Protein AF-A0A7K4D128-F1 (afdb_monomer_lite)

Radius of gyration: 18.96 Å; chains: 1; bounding box: 45×43×63 Å

Sequence (241 aa):
PDNMRWFARVVNFLPDPAKPLVCLPCGSAAKTREKFGKKMISQGLGHQLMSAVTREPRFERVILSEPCTIIPYALEGQHPDYNLPPQDLSIQSERIFINQLALWLARVKLAQPDRRFVYFIGGIHHFFILHFANEAAGRPFHLVREIPARGVRDYAEAAKRFHDTILATEASGQAPAQAPASLTSLVQGRGRYTHRKFWHAVLLEALDGEDVARSVEPVTSRAQAREGFADLYPTKEETRA

Foldseek 3Di:
DQLVVLLVVCLPPAWDLQAAEEEEEADDPVVDDVPPHDDQSCPDLLNVLLCLQNVDPRHWYWYCDPPNLIDGPVCRVPRDPDPDPLLPCDLVSLVNSLQSLLSSLLVNCVVRVPAAEHEYEFAPVSVVSNVSSCVVNVVSYDYAYFYDPVGSVCNNVSSNVSSVQSVVCVVVVDHDDDDDDDLVCVLPPDDPDSPSPSSVVVVVVVVVVDDDPPDDDPPDDPVRVVVVVCVVDPDPPVVPD

Structure (mmCIF, N/CA/C/O backbone):
data_AF-A0A7K4D128-F1
#
_entry.id   AF-A0A7K4D128-F1
#
loop_
_atom_site.group_PDB
_atom_site.id
_atom_site.type_symbol
_atom_site.label_atom_id
_atom_site.label_alt_id
_atom_site.label_comp_id
_atom_site.label_asym_id
_atom_site.label_entity_id
_atom_site.label_seq_id
_atom_site.pdbx_PDB_ins_code
_atom_site.Cartn_x
_atom_site.Cartn_y
_atom_site.Cartn_z
_atom_site.occupancy
_atom_site.B_iso_or_equiv
_atom_site.auth_seq_id
_atom_site.auth_comp_id
_atom_site.auth_asym_id
_atom_site.auth_atom_id
_atom_site.pdbx_PDB_model_num
ATOM 1 N N . PRO A 1 1 ? -1.643 4.449 -23.627 1.00 70.06 1 PRO A N 1
ATOM 2 C CA . PRO A 1 1 ? -1.052 3.137 -23.260 1.00 70.06 1 PRO A CA 1
ATOM 3 C C . PRO A 1 1 ? -1.904 2.390 -22.208 1.00 70.06 1 PRO A C 1
ATOM 5 O O . PRO A 1 1 ? -2.700 3.020 -21.508 1.00 70.06 1 PRO A O 1
ATOM 8 N N . ASP A 1 2 ? -1.802 1.058 -22.138 1.00 73.06 2 ASP A N 1
ATOM 9 C CA . ASP A 1 2 ? -2.738 0.208 -21.375 1.00 73.06 2 ASP A CA 1
ATOM 10 C C . ASP A 1 2 ? -2.659 0.380 -19.853 1.00 73.06 2 ASP A C 1
ATOM 12 O O . ASP A 1 2 ? -3.675 0.275 -19.168 1.00 73.06 2 ASP A O 1
ATOM 16 N N . ASN A 1 3 ? -1.491 0.736 -19.317 1.00 74.12 3 ASN A N 1
ATOM 17 C CA . ASN A 1 3 ? -1.323 1.099 -17.907 1.00 74.12 3 ASN A CA 1
ATOM 18 C C . ASN A 1 3 ? -2.128 2.356 -17.525 1.00 74.12 3 ASN A C 1
ATOM 20 O O . ASN A 1 3 ? -2.732 2.393 -16.459 1.00 74.12 3 ASN A O 1
ATOM 24 N N . MET A 1 4 ? -2.213 3.355 -18.411 1.00 78.12 4 MET A N 1
ATOM 25 C CA . MET A 1 4 ? -3.022 4.559 -18.178 1.00 78.12 4 MET A CA 1
ATOM 26 C C . MET A 1 4 ? -4.521 4.260 -18.236 1.00 78.12 4 MET A C 1
ATOM 28 O O . MET A 1 4 ? -5.282 4.784 -17.427 1.00 78.12 4 MET A O 1
ATOM 32 N N . ARG A 1 5 ? -4.954 3.382 -19.153 1.00 83.06 5 ARG A N 1
ATOM 33 C CA . ARG A 1 5 ? -6.349 2.907 -19.208 1.00 83.06 5 ARG A CA 1
ATOM 34 C C . ARG A 1 5 ? -6.712 2.116 -17.956 1.00 83.06 5 ARG A C 1
ATOM 36 O O . ARG A 1 5 ? -7.795 2.299 -17.406 1.00 83.06 5 ARG A O 1
ATOM 43 N N . TRP A 1 6 ? -5.796 1.269 -17.491 1.00 87.00 6 TRP A N 1
ATOM 44 C CA . TRP A 1 6 ? -5.943 0.566 -16.225 1.00 87.00 6 TRP A CA 1
ATOM 45 C C . TRP A 1 6 ? -6.071 1.541 -15.064 1.00 87.00 6 TRP A C 1
ATOM 47 O O . TRP A 1 6 ? -7.053 1.464 -14.336 1.00 87.00 6 TRP A O 1
ATOM 57 N N . PHE A 1 7 ? -5.149 2.494 -14.925 1.00 88.31 7 PHE A N 1
ATOM 58 C CA . PHE A 1 7 ? -5.215 3.468 -13.844 1.00 88.31 7 PHE A CA 1
ATOM 59 C C . PHE A 1 7 ? -6.507 4.294 -13.894 1.00 88.31 7 PHE A C 1
ATOM 61 O O . PHE A 1 7 ? -7.182 4.409 -12.880 1.00 88.31 7 PHE A O 1
ATOM 68 N N . ALA A 1 8 ? -6.937 4.767 -15.067 1.00 87.50 8 ALA A N 1
ATOM 69 C CA . ALA A 1 8 ? -8.220 5.463 -15.224 1.00 87.50 8 ALA A CA 1
ATOM 70 C C . ALA A 1 8 ? -9.426 4.610 -14.786 1.00 87.50 8 ALA A C 1
ATOM 72 O O . ALA A 1 8 ? -10.431 5.137 -14.307 1.00 87.50 8 ALA A O 1
ATOM 73 N N . ARG A 1 9 ? -9.322 3.284 -14.910 1.00 89.25 9 ARG A N 1
ATOM 74 C CA . ARG A 1 9 ? -10.325 2.345 -14.410 1.00 89.25 9 ARG A CA 1
ATOM 75 C C . ARG A 1 9 ? -10.254 2.190 -12.891 1.00 89.25 9 ARG A C 1
ATOM 77 O O . ARG A 1 9 ? -11.283 2.275 -12.225 1.00 89.25 9 ARG A O 1
ATOM 84 N N . VAL A 1 10 ? -9.066 1.943 -12.340 1.00 91.38 10 VAL A N 1
ATOM 85 C CA . VAL A 1 10 ? -8.905 1.605 -10.915 1.00 91.38 10 VAL A CA 1
ATOM 86 C C . VAL A 1 10 ? -8.755 2.807 -9.997 1.00 91.38 10 VAL A C 1
ATOM 88 O O . VAL A 1 10 ? -8.929 2.654 -8.797 1.00 91.38 10 VAL A O 1
ATOM 91 N N . VAL A 1 11 ? -8.530 4.015 -10.514 1.00 92.00 11 VAL A N 1
ATOM 92 C CA . VAL A 1 11 ? -8.527 5.238 -9.696 1.00 92.00 11 VAL A CA 1
ATOM 93 C C . VAL A 1 11 ? -9.868 5.426 -8.983 1.00 92.00 11 VAL A C 1
ATOM 95 O O . VAL A 1 11 ? -9.908 5.977 -7.893 1.00 92.00 11 VAL A O 1
ATOM 98 N N . ASN A 1 12 ? -10.961 4.910 -9.554 1.00 90.25 12 ASN A N 1
ATOM 99 C CA . ASN A 1 12 ? -12.293 4.935 -8.952 1.00 90.25 12 ASN A CA 1
ATOM 100 C C . ASN A 1 12 ? -12.587 3.737 -8.040 1.00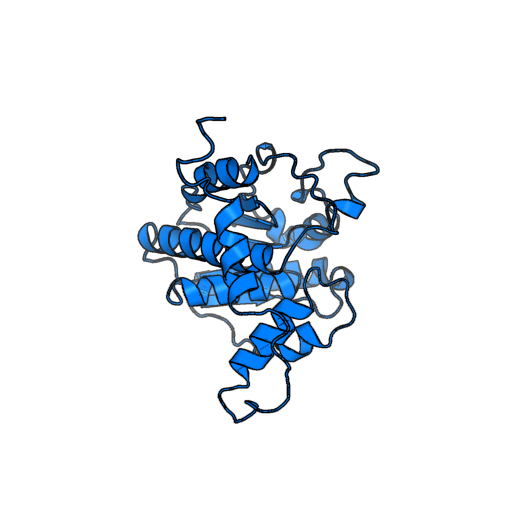 90.25 12 ASN A C 1
ATOM 102 O O . ASN A 1 12 ? -13.665 3.691 -7.451 1.00 90.25 12 ASN A O 1
ATOM 106 N N . PHE A 1 13 ? -11.668 2.775 -7.918 1.00 93.44 13 PHE A N 1
ATOM 107 C CA . PHE A 1 13 ? -11.809 1.694 -6.952 1.00 93.44 13 PHE A CA 1
ATOM 108 C C . PHE A 1 13 ? -11.753 2.275 -5.540 1.00 93.44 13 PHE A C 1
ATOM 110 O O . PHE A 1 13 ? -10.756 2.887 -5.147 1.00 93.44 13 PHE A O 1
ATOM 117 N N . LEU A 1 14 ? -12.821 2.050 -4.781 1.00 95.50 14 LEU A N 1
ATOM 118 C CA . LEU A 1 14 ? -12.896 2.399 -3.374 1.00 95.50 14 LEU A CA 1
ATOM 119 C C . LEU A 1 14 ? -12.849 1.106 -2.556 1.00 95.50 14 LEU A C 1
ATOM 121 O O . LEU A 1 14 ? -13.658 0.213 -2.814 1.00 95.50 14 LEU A O 1
ATOM 125 N N . PRO A 1 15 ? -11.918 0.986 -1.595 1.00 95.94 15 PRO A N 1
ATOM 126 C CA . PRO A 1 15 ? -11.887 -0.160 -0.695 1.00 95.94 15 PRO A CA 1
ATOM 127 C C . PRO A 1 15 ? -13.164 -0.212 0.152 1.00 95.94 15 PRO A C 1
ATOM 129 O O . PRO A 1 15 ? -13.801 0.817 0.359 1.00 95.94 15 PRO A O 1
ATOM 132 N N . ASP A 1 16 ? -13.530 -1.370 0.694 1.00 96.75 16 ASP A N 1
ATOM 133 C CA . ASP A 1 16 ? -14.639 -1.448 1.650 1.00 96.75 16 ASP A CA 1
ATOM 134 C C . ASP A 1 16 ? -14.344 -0.555 2.882 1.00 96.75 16 ASP A C 1
ATOM 136 O O . ASP A 1 16 ? -13.303 -0.739 3.528 1.00 96.75 16 ASP A O 1
ATOM 140 N N . PRO A 1 17 ? -15.204 0.431 3.216 1.00 95.94 17 PRO A N 1
ATOM 141 C CA . PRO A 1 17 ? -14.978 1.334 4.344 1.00 95.94 17 PRO A CA 1
ATOM 142 C C . PRO A 1 17 ? -14.962 0.619 5.700 1.00 95.94 17 PRO A C 1
ATOM 144 O O . PRO A 1 17 ? -14.309 1.108 6.618 1.00 95.94 17 PRO A O 1
ATOM 147 N N . ALA A 1 18 ? -15.619 -0.539 5.827 1.00 95.25 18 ALA A N 1
ATOM 148 C CA . ALA A 1 18 ? -15.643 -1.321 7.063 1.00 95.25 18 ALA A CA 1
ATOM 149 C C . ALA A 1 18 ? -14.376 -2.170 7.261 1.00 95.25 18 ALA A C 1
ATOM 151 O O . ALA A 1 18 ? -14.194 -2.775 8.319 1.00 95.25 18 ALA A O 1
ATOM 152 N N . LYS A 1 19 ? -13.508 -2.248 6.245 1.00 97.62 19 LYS A N 1
ATOM 153 C CA . LYS A 1 19 ? -12.318 -3.097 6.261 1.00 97.62 19 LYS A CA 1
ATOM 154 C C . LYS A 1 19 ? -11.029 -2.280 6.352 1.00 97.62 19 LYS A C 1
ATOM 156 O O . LYS A 1 19 ? -10.891 -1.243 5.686 1.00 97.62 19 LYS A O 1
ATOM 161 N N . PRO A 1 20 ? -10.025 -2.769 7.097 1.00 98.19 20 PRO A N 1
ATOM 162 C CA . PRO A 1 20 ? -8.678 -2.214 7.059 1.00 98.19 20 PRO A CA 1
ATOM 163 C C . PRO A 1 20 ? -8.114 -2.292 5.639 1.00 98.19 20 PRO A C 1
ATOM 165 O O . PRO A 1 20 ? -8.202 -3.338 4.993 1.00 98.19 20 PRO A O 1
ATOM 168 N N . LEU A 1 21 ? -7.540 -1.188 5.155 1.00 98.56 21 LEU A N 1
ATOM 169 C CA . LEU A 1 21 ? -6.904 -1.122 3.841 1.00 98.56 21 LEU A CA 1
ATOM 170 C C . LEU A 1 21 ? -5.426 -1.484 3.975 1.00 98.56 21 LEU A C 1
ATOM 172 O O . LEU A 1 21 ? -4.647 -0.735 4.569 1.00 98.56 21 LEU A O 1
ATOM 176 N N . VAL A 1 22 ? -5.043 -2.608 3.380 1.00 98.56 22 VAL A N 1
ATOM 177 C CA . VAL A 1 22 ? -3.673 -3.113 3.383 1.00 98.56 22 VAL A CA 1
ATOM 178 C C . VAL A 1 22 ? -3.052 -2.997 1.992 1.00 98.56 22 VAL A C 1
ATOM 180 O O . VAL A 1 22 ? -3.458 -3.661 1.036 1.00 98.56 22 VAL A O 1
ATOM 183 N N . CYS A 1 23 ? -2.017 -2.174 1.892 1.00 98.12 23 CYS A N 1
ATOM 184 C CA . CYS A 1 23 ? -1.159 -2.035 0.728 1.00 98.12 23 CYS A CA 1
ATOM 185 C C . CYS A 1 23 ? -0.047 -3.095 0.748 1.00 98.12 23 CYS A C 1
ATOM 187 O O . CYS A 1 23 ? 0.631 -3.301 1.757 1.00 98.12 23 CYS A O 1
ATOM 189 N N . LEU A 1 24 ? 0.168 -3.754 -0.386 1.00 95.94 24 LEU A N 1
ATOM 190 C CA . LEU A 1 24 ? 1.114 -4.860 -0.541 1.00 95.94 24 LEU A CA 1
ATOM 191 C C . LEU A 1 24 ? 2.052 -4.578 -1.720 1.00 95.94 24 LEU A C 1
ATOM 193 O O . LEU A 1 24 ? 1.604 -4.025 -2.717 1.00 95.94 24 LEU A O 1
ATOM 197 N N . PRO A 1 25 ? 3.340 -4.941 -1.676 1.00 89.75 25 PRO A N 1
ATOM 198 C CA . PRO A 1 25 ? 4.248 -4.707 -2.796 1.00 89.75 25 PRO A CA 1
ATOM 199 C C . PRO A 1 25 ? 3.958 -5.663 -3.956 1.00 89.75 25 PRO A C 1
ATOM 201 O O . PRO A 1 25 ? 3.582 -6.821 -3.738 1.00 89.75 25 PRO A O 1
ATOM 204 N N . CYS A 1 26 ? 4.223 -5.244 -5.191 1.00 84.75 26 CYS A N 1
ATOM 205 C CA . CYS A 1 26 ? 4.284 -6.186 -6.301 1.00 84.75 26 CYS A CA 1
ATOM 206 C C . CYS A 1 26 ? 5.530 -7.085 -6.192 1.00 84.75 26 CYS A C 1
ATOM 208 O O . CYS A 1 26 ? 6.542 -6.751 -5.569 1.00 84.75 26 CYS A O 1
ATOM 210 N N . GLY A 1 27 ? 5.453 -8.274 -6.793 1.00 72.06 27 GLY A N 1
ATOM 211 C CA . GLY A 1 27 ? 6.614 -9.145 -6.977 1.00 72.06 27 GLY A CA 1
ATOM 212 C C . GLY A 1 27 ? 7.432 -8.749 -8.211 1.00 72.06 27 GLY A C 1
ATOM 213 O O . GLY A 1 27 ? 6.968 -8.004 -9.067 1.00 72.06 27 GLY A O 1
ATOM 214 N N . SER A 1 28 ? 8.646 -9.289 -8.346 1.00 62.03 28 SER A N 1
ATOM 215 C CA . SER A 1 28 ? 9.432 -9.126 -9.577 1.00 62.03 28 SER A CA 1
ATOM 216 C C . SER A 1 28 ? 8.828 -9.959 -10.716 1.00 62.03 28 SER A C 1
ATOM 218 O O . SER A 1 28 ? 8.907 -11.193 -10.690 1.00 62.03 28 SER A O 1
ATOM 220 N N . ALA A 1 29 ? 8.268 -9.282 -11.725 1.00 52.81 29 ALA A N 1
ATOM 221 C CA . ALA A 1 29 ? 7.673 -9.909 -12.910 1.00 52.81 29 ALA A CA 1
ATOM 222 C C . ALA A 1 29 ? 8.679 -10.787 -13.685 1.00 52.81 29 ALA A C 1
ATOM 224 O O . ALA A 1 29 ? 8.338 -11.885 -14.127 1.00 52.81 29 ALA A O 1
ATOM 225 N N . ALA A 1 30 ? 9.949 -10.362 -13.747 1.00 51.44 30 ALA A N 1
ATOM 226 C CA . ALA A 1 30 ? 11.024 -11.064 -14.455 1.00 51.44 30 ALA A CA 1
ATOM 227 C C . ALA A 1 30 ? 11.243 -12.509 -13.968 1.00 51.44 30 ALA A C 1
ATOM 229 O O . ALA A 1 30 ? 11.517 -13.393 -14.767 1.00 51.44 30 ALA A O 1
ATOM 230 N N . LYS A 1 31 ? 11.077 -12.787 -12.665 1.00 50.97 31 LYS A N 1
ATOM 231 C CA . LYS A 1 31 ? 11.309 -14.133 -12.101 1.00 50.97 31 LYS A CA 1
ATOM 232 C C . LYS A 1 31 ? 10.134 -15.098 -12.264 1.00 50.97 31 LYS A C 1
ATOM 234 O O . LYS A 1 31 ? 10.284 -16.285 -11.990 1.00 50.97 31 LYS A O 1
ATOM 239 N N . THR A 1 32 ? 8.951 -14.594 -12.606 1.00 50.34 32 THR A N 1
ATOM 240 C CA . THR A 1 32 ? 7.707 -15.382 -12.581 1.00 50.34 32 THR A CA 1
ATOM 241 C C . THR A 1 32 ? 7.108 -15.601 -13.964 1.00 50.34 32 THR A C 1
ATOM 243 O O . THR A 1 32 ? 6.486 -16.639 -14.173 1.00 50.34 32 THR A O 1
ATOM 246 N N . ARG A 1 33 ? 7.336 -14.695 -14.921 1.00 52.59 33 ARG A N 1
ATOM 247 C CA . ARG A 1 33 ? 6.732 -14.767 -16.260 1.00 52.59 33 ARG A CA 1
ATOM 248 C C . ARG A 1 33 ? 7.459 -15.667 -17.249 1.00 52.59 33 ARG A C 1
ATOM 250 O O . ARG A 1 33 ? 6.790 -16.434 -17.931 1.00 52.59 33 ARG A O 1
ATOM 257 N N . GLU A 1 34 ? 8.791 -15.623 -17.279 1.00 53.12 34 GLU A N 1
ATOM 258 C CA . GLU A 1 34 ? 9.616 -16.367 -18.250 1.00 53.12 34 GLU A CA 1
ATOM 259 C C . GLU A 1 34 ? 9.338 -17.881 -18.226 1.00 53.12 34 GLU A C 1
ATOM 261 O O . GLU A 1 34 ? 9.411 -18.549 -19.250 1.00 53.12 34 GLU A O 1
ATOM 266 N N . LYS A 1 35 ? 8.937 -18.413 -17.063 1.00 53.62 35 LYS A N 1
ATOM 267 C CA . LYS A 1 35 ? 8.648 -19.838 -16.862 1.00 53.62 35 LYS A CA 1
ATOM 268 C C . LYS A 1 35 ? 7.154 -20.202 -16.831 1.00 53.62 35 LYS A C 1
ATOM 270 O O . LYS A 1 35 ? 6.830 -21.364 -17.049 1.00 53.62 35 LYS A O 1
ATOM 275 N N . PHE A 1 36 ? 6.247 -19.266 -16.520 1.00 56.94 36 PHE A N 1
ATOM 276 C CA . PHE A 1 36 ? 4.852 -19.600 -16.167 1.00 56.94 36 PHE A CA 1
ATOM 277 C C . PHE A 1 36 ? 3.764 -18.721 -16.821 1.00 56.94 36 PHE A C 1
ATOM 279 O O . PHE A 1 36 ? 2.585 -18.930 -16.538 1.00 56.94 36 PHE A O 1
ATOM 286 N N . GLY A 1 37 ? 4.109 -17.748 -17.674 1.00 63.69 37 GLY A N 1
ATOM 287 C CA . GLY A 1 37 ? 3.128 -16.840 -18.292 1.00 63.69 37 GLY A CA 1
ATOM 288 C C . GLY A 1 37 ? 2.536 -15.802 -17.320 1.00 63.69 37 GLY A C 1
ATOM 289 O O . GLY A 1 37 ? 3.162 -15.449 -16.314 1.00 63.69 37 GLY A O 1
ATOM 290 N N . LYS A 1 38 ? 1.339 -15.264 -17.622 1.00 66.44 38 LYS A N 1
ATOM 291 C CA . LYS A 1 38 ? 0.635 -14.291 -16.761 1.00 66.44 38 LYS A CA 1
ATOM 292 C C . LYS A 1 38 ? 0.156 -14.975 -15.477 1.00 66.44 38 LYS A C 1
ATOM 294 O O . LYS A 1 38 ? -0.921 -15.562 -15.432 1.00 66.44 38 LYS A O 1
ATOM 299 N N . LYS A 1 39 ? 0.961 -14.878 -14.422 1.00 69.38 39 LYS A N 1
ATOM 300 C CA . LYS A 1 39 ? 0.619 -15.352 -13.080 1.00 69.38 39 LYS A CA 1
ATOM 301 C C . LYS A 1 39 ? 0.044 -14.209 -12.243 1.00 69.38 39 LYS A C 1
ATOM 303 O O . LYS A 1 39 ? 0.575 -13.101 -12.279 1.00 69.38 39 LYS A O 1
ATOM 308 N N . MET A 1 40 ? -0.998 -14.494 -11.464 1.00 80.56 40 MET A N 1
ATOM 309 C CA . MET A 1 40 ? -1.485 -13.567 -10.440 1.00 80.56 40 MET A CA 1
ATOM 310 C C . MET A 1 40 ? -0.364 -13.300 -9.421 1.00 80.56 40 MET A C 1
ATOM 312 O O . MET A 1 40 ? 0.301 -14.232 -8.955 1.00 80.56 40 MET A O 1
ATOM 316 N N . ILE A 1 41 ? -0.132 -12.036 -9.075 1.00 82.44 41 ILE A N 1
ATOM 317 C CA . ILE A 1 41 ? 0.874 -11.604 -8.094 1.00 82.44 41 ILE A CA 1
ATOM 318 C C . ILE A 1 41 ? 0.614 -12.270 -6.733 1.00 82.44 41 ILE A C 1
ATOM 320 O O . ILE A 1 41 ? 1.565 -12.711 -6.080 1.00 82.44 41 ILE A O 1
ATOM 324 N N . SER A 1 42 ? -0.654 -12.439 -6.352 1.00 85.31 42 SER A N 1
ATOM 325 C CA . SER A 1 42 ? -1.099 -13.157 -5.153 1.00 85.31 42 SER A CA 1
ATOM 326 C C . SER A 1 42 ? -0.581 -14.597 -5.092 1.00 85.31 42 SER A C 1
ATOM 328 O O . SER A 1 42 ? -0.328 -15.125 -4.010 1.00 85.31 42 SER A O 1
ATOM 330 N N . GLN A 1 43 ? -0.337 -15.238 -6.237 1.00 84.19 43 GLN A N 1
ATOM 331 C CA . GLN A 1 43 ? 0.232 -16.586 -6.323 1.00 84.19 43 GLN A CA 1
ATOM 332 C C . GLN A 1 43 ? 1.773 -16.596 -6.267 1.00 84.19 43 GLN A C 1
ATOM 334 O O . GLN A 1 43 ? 2.397 -17.665 -6.306 1.00 84.19 43 GLN A O 1
ATOM 339 N N . GLY A 1 44 ? 2.415 -15.428 -6.235 1.00 81.31 44 GLY A N 1
ATOM 340 C CA . GLY A 1 44 ? 3.856 -15.282 -6.064 1.00 81.31 44 GLY A CA 1
ATOM 341 C C . GLY A 1 44 ? 4.307 -15.661 -4.652 1.00 81.31 44 GLY A C 1
ATOM 342 O O . GLY A 1 44 ? 3.584 -15.457 -3.680 1.00 81.31 44 GLY A O 1
ATOM 343 N N . LEU A 1 45 ? 5.535 -16.179 -4.522 1.00 84.12 45 LEU A N 1
ATOM 344 C CA . LEU A 1 45 ? 6.067 -16.678 -3.245 1.00 84.12 45 LEU A CA 1
ATOM 345 C C . LEU A 1 45 ? 5.963 -15.648 -2.109 1.00 84.12 45 LEU A C 1
ATOM 347 O O . LEU A 1 45 ? 5.572 -16.003 -1.006 1.00 84.12 45 LEU A O 1
ATOM 351 N N . GLY A 1 46 ? 6.267 -14.373 -2.375 1.00 87.75 46 GLY A N 1
ATOM 352 C CA . GLY A 1 46 ? 6.168 -13.323 -1.358 1.00 87.75 46 GLY A CA 1
ATOM 353 C C . GLY A 1 46 ? 4.748 -13.166 -0.804 1.00 87.75 46 GLY A C 1
ATOM 354 O O . GLY A 1 46 ? 4.564 -13.104 0.406 1.00 87.75 46 GLY A O 1
ATOM 355 N N . HIS A 1 47 ? 3.737 -13.179 -1.674 1.00 91.31 47 HIS A N 1
ATOM 356 C CA . HIS A 1 47 ? 2.330 -13.054 -1.279 1.00 91.31 47 HIS A CA 1
ATOM 357 C C . HIS A 1 47 ? 1.814 -14.311 -0.577 1.00 91.31 47 HIS A C 1
ATOM 359 O O . HIS A 1 47 ? 1.043 -14.203 0.375 1.00 91.31 47 HIS A O 1
ATOM 365 N N . GLN A 1 48 ? 2.293 -15.489 -0.988 1.00 90.75 48 GLN A N 1
ATOM 366 C CA . GLN A 1 48 ? 2.000 -16.756 -0.312 1.00 90.75 48 GLN A CA 1
ATOM 367 C C . GLN A 1 48 ? 2.614 -16.819 1.090 1.00 90.75 48 GLN A C 1
ATOM 369 O O . GLN A 1 48 ? 1.960 -17.282 2.016 1.00 90.75 48 GLN A O 1
ATOM 374 N N . LEU A 1 49 ? 3.838 -16.315 1.272 1.00 92.31 49 LEU A N 1
ATOM 375 C CA . LEU A 1 49 ? 4.459 -16.225 2.594 1.00 92.31 49 LEU A CA 1
ATOM 376 C C . LEU A 1 49 ? 3.731 -15.222 3.493 1.00 92.31 49 LEU A C 1
ATOM 378 O O . LEU A 1 49 ? 3.636 -15.449 4.689 1.00 92.31 49 LEU A O 1
ATOM 382 N N . MET A 1 50 ? 3.148 -14.162 2.932 1.00 95.44 50 MET A N 1
ATOM 383 C CA . MET A 1 50 ? 2.333 -13.199 3.679 1.00 95.44 50 MET A CA 1
ATOM 384 C C . MET A 1 50 ? 0.867 -13.645 3.872 1.00 95.44 50 MET A C 1
ATOM 386 O O . MET A 1 50 ? 0.003 -12.800 4.101 1.00 95.44 50 MET A O 1
ATOM 390 N N . SER A 1 51 ? 0.553 -14.948 3.807 1.00 95.69 51 SER A N 1
ATOM 391 C CA . SER A 1 51 ? -0.829 -15.469 3.814 1.00 95.69 51 SER A CA 1
ATOM 392 C C . SER A 1 51 ? -1.690 -15.025 4.995 1.00 95.69 51 SER A C 1
ATOM 394 O O . SER A 1 51 ? -2.898 -14.890 4.826 1.00 95.69 51 SER A O 1
ATOM 396 N N . ALA A 1 52 ? -1.091 -14.772 6.163 1.00 96.81 52 ALA A N 1
ATOM 397 C CA . ALA A 1 52 ? -1.804 -14.253 7.336 1.00 96.81 52 ALA A CA 1
ATOM 398 C C . ALA A 1 52 ? -2.478 -12.893 7.069 1.00 96.81 52 ALA A C 1
ATOM 400 O O . ALA A 1 52 ? -3.488 -12.574 7.677 1.00 96.81 52 ALA A O 1
ATOM 401 N N . VAL A 1 53 ? -1.949 -12.118 6.120 1.00 97.12 53 VAL A N 1
ATOM 402 C CA . VAL A 1 53 ? -2.512 -10.839 5.672 1.00 97.12 53 VAL A CA 1
ATOM 403 C C . VAL A 1 53 ? -3.215 -11.010 4.321 1.00 97.12 53 VAL A C 1
ATOM 405 O O . VAL A 1 53 ? -4.344 -10.557 4.123 1.00 97.12 53 VAL A O 1
ATOM 408 N N . THR A 1 54 ? -2.587 -11.706 3.369 1.00 94.94 54 THR A N 1
ATOM 409 C CA . THR A 1 54 ? -3.086 -11.802 1.985 1.00 94.94 54 THR A CA 1
ATOM 410 C C . THR A 1 54 ? -4.301 -12.712 1.818 1.00 94.94 54 THR A C 1
ATOM 412 O O . THR A 1 54 ? -4.989 -12.592 0.807 1.00 94.94 54 THR A O 1
ATOM 415 N N . ARG A 1 55 ? -4.608 -13.577 2.796 1.00 95.00 55 ARG A N 1
ATOM 416 C CA . ARG A 1 55 ? -5.811 -14.432 2.802 1.00 95.00 55 ARG A CA 1
ATOM 417 C C . ARG A 1 55 ? -6.846 -14.053 3.866 1.00 95.00 55 ARG A C 1
ATOM 419 O O . ARG A 1 55 ? -7.895 -14.681 3.913 1.00 95.00 55 ARG A O 1
ATOM 426 N N . GLU A 1 56 ? -6.593 -13.034 4.686 1.00 96.94 56 GLU A N 1
ATOM 427 C CA . GLU A 1 56 ? -7.532 -12.570 5.717 1.00 96.94 56 GLU A CA 1
ATOM 428 C C . GLU A 1 56 ? -8.765 -11.887 5.078 1.00 96.94 56 GLU A C 1
ATOM 430 O O . GLU A 1 56 ? -8.610 -10.853 4.422 1.00 96.94 56 GLU A O 1
ATOM 435 N N . PRO A 1 57 ? -9.987 -12.438 5.193 1.00 95.88 57 PRO A N 1
ATOM 436 C CA . PRO A 1 57 ? -11.182 -11.892 4.534 1.00 95.88 57 PRO A CA 1
ATOM 437 C C . PRO A 1 57 ? -11.657 -10.537 5.085 1.00 95.88 57 PRO A C 1
ATOM 439 O O . PRO A 1 57 ? -12.375 -9.809 4.384 1.00 95.88 57 PRO A O 1
ATOM 442 N N . ARG A 1 58 ? -11.267 -10.186 6.317 1.00 96.75 58 ARG A N 1
ATOM 443 C CA . ARG A 1 58 ? -11.593 -8.896 6.943 1.00 96.75 58 ARG A CA 1
ATOM 444 C C . ARG A 1 58 ? -10.771 -7.739 6.389 1.00 96.75 58 ARG A C 1
ATOM 446 O O . ARG A 1 58 ? -11.132 -6.599 6.642 1.00 96.75 58 ARG A O 1
ATOM 453 N N . PHE A 1 59 ? -9.697 -8.002 5.647 1.00 97.94 59 PHE A N 1
ATOM 454 C CA . PHE A 1 59 ? -8.838 -6.960 5.087 1.00 97.94 59 PHE A CA 1
ATOM 455 C C . PHE A 1 59 ? -9.165 -6.700 3.621 1.00 97.94 59 PHE A C 1
ATOM 457 O O . PHE A 1 59 ? -9.290 -7.629 2.817 1.00 97.94 59 PHE A O 1
ATOM 464 N N . GLU A 1 60 ? -9.234 -5.421 3.267 1.00 97.50 60 GLU A N 1
ATOM 465 C CA . GLU A 1 60 ? -9.220 -4.984 1.879 1.00 97.50 60 GLU A CA 1
ATOM 466 C C . GLU A 1 60 ? -7.769 -4.818 1.433 1.00 97.50 60 GLU A C 1
ATOM 468 O O . GLU A 1 60 ? -6.932 -4.317 2.187 1.00 97.50 60 GLU A O 1
ATOM 473 N N . ARG A 1 61 ? -7.435 -5.271 0.223 1.00 97.25 61 ARG A N 1
ATOM 474 C CA . ARG A 1 61 ? -6.034 -5.376 -0.205 1.00 97.25 61 ARG A CA 1
ATOM 475 C C . ARG A 1 61 ? -5.811 -4.758 -1.564 1.00 97.25 61 ARG A C 1
ATOM 477 O O . ARG A 1 61 ? -6.527 -5.045 -2.524 1.00 97.25 61 ARG A O 1
ATOM 484 N N . VAL A 1 62 ? -4.741 -3.987 -1.661 1.00 97.06 62 VAL A N 1
ATOM 485 C CA . VAL A 1 62 ? -4.298 -3.375 -2.910 1.00 97.06 62 VAL A CA 1
ATOM 486 C C . VAL A 1 62 ? -2.809 -3.631 -3.084 1.00 97.06 62 VAL A C 1
ATOM 488 O O . VAL A 1 62 ? -2.020 -3.443 -2.162 1.00 97.06 62 VAL A O 1
ATOM 491 N N . ILE A 1 63 ? -2.412 -4.070 -4.272 1.00 94.06 63 ILE A N 1
ATOM 492 C CA . ILE A 1 63 ? -1.006 -4.231 -4.633 1.00 94.06 63 ILE A CA 1
ATOM 493 C C . ILE A 1 63 ? -0.509 -2.911 -5.207 1.00 94.06 63 ILE A C 1
ATOM 495 O O . ILE A 1 63 ? -1.068 -2.417 -6.180 1.00 94.06 63 ILE A O 1
ATOM 499 N N . LEU A 1 64 ? 0.558 -2.370 -4.639 1.00 92.88 64 LEU A N 1
ATOM 500 C CA . LEU A 1 64 ? 1.330 -1.272 -5.198 1.00 92.88 64 LEU A CA 1
ATOM 501 C C . LEU A 1 64 ? 2.242 -1.853 -6.276 1.00 92.88 64 LEU A C 1
ATOM 503 O O . LEU A 1 64 ? 3.076 -2.706 -5.968 1.00 92.88 64 LEU A O 1
ATOM 507 N N . SER A 1 65 ? 2.059 -1.445 -7.529 1.00 86.38 65 SER A N 1
ATOM 508 C CA . SER A 1 65 ? 2.786 -2.037 -8.650 1.00 86.38 65 SER A CA 1
ATOM 509 C C . SER A 1 65 ? 3.165 -1.026 -9.711 1.00 86.38 65 SER A C 1
ATOM 511 O O . SER A 1 65 ? 2.329 -0.269 -10.181 1.00 86.38 65 SER A O 1
ATOM 513 N N . GLU A 1 66 ? 4.368 -1.150 -10.245 1.00 77.69 66 GLU A N 1
ATOM 514 C CA . GLU A 1 66 ? 4.771 -0.457 -11.470 1.00 77.69 66 GLU A CA 1
ATOM 515 C C . GLU A 1 66 ? 4.473 -1.340 -12.690 1.00 77.69 66 GLU A C 1
ATOM 517 O O . GLU A 1 66 ? 4.701 -2.550 -12.607 1.00 77.69 66 GLU A O 1
ATOM 522 N N . PRO A 1 67 ? 3.932 -0.803 -13.803 1.00 73.88 67 PRO A N 1
ATOM 523 C CA . PRO A 1 67 ? 3.461 0.562 -14.051 1.00 73.88 67 PRO A CA 1
ATOM 524 C C . PRO A 1 67 ? 1.952 0.747 -13.766 1.00 73.88 67 PRO A C 1
ATOM 526 O O . PRO A 1 67 ? 1.367 1.740 -14.188 1.00 73.88 67 PRO A O 1
ATOM 529 N N . CYS A 1 68 ? 1.284 -0.229 -13.138 1.00 79.69 68 CYS A N 1
ATOM 530 C CA . CYS A 1 68 ? -0.171 -0.209 -12.917 1.00 79.69 68 CYS A CA 1
ATOM 531 C C . CYS A 1 68 ? -0.631 0.739 -11.797 1.00 79.69 68 CYS A C 1
ATOM 533 O O . CYS A 1 68 ? -1.833 0.944 -11.629 1.00 79.69 68 CYS A O 1
ATOM 535 N N . THR A 1 69 ? 0.310 1.289 -11.034 1.00 87.31 69 THR A N 1
ATOM 536 C CA . THR A 1 69 ? 0.141 2.039 -9.789 1.00 87.31 69 THR A CA 1
ATOM 537 C C . THR A 1 69 ? -0.505 1.208 -8.681 1.00 87.31 69 THR A C 1
ATOM 539 O O . THR A 1 69 ? 0.154 0.834 -7.710 1.00 87.31 69 THR A O 1
ATOM 542 N N . ILE A 1 70 ? -1.772 0.839 -8.846 1.00 93.19 70 ILE A N 1
ATOM 543 C CA . ILE A 1 70 ? -2.495 -0.036 -7.927 1.00 93.19 70 ILE A CA 1
ATOM 544 C C . ILE A 1 70 ? -3.132 -1.211 -8.664 1.00 93.19 70 ILE A C 1
ATOM 546 O O . ILE A 1 70 ? -3.616 -1.077 -9.787 1.00 93.19 70 ILE A O 1
ATOM 550 N N . ILE A 1 71 ? -3.181 -2.366 -8.010 1.00 92.62 71 ILE A N 1
ATOM 551 C CA . ILE A 1 71 ? -3.966 -3.522 -8.441 1.00 92.62 71 ILE A CA 1
ATOM 552 C C . ILE A 1 71 ? -4.788 -3.989 -7.238 1.00 92.62 71 ILE A C 1
ATOM 554 O O . ILE A 1 71 ? -4.244 -4.648 -6.348 1.00 92.62 71 ILE A O 1
ATOM 558 N N . PRO A 1 72 ? -6.085 -3.638 -7.163 1.00 95.00 72 PRO A N 1
ATOM 559 C CA . PRO A 1 72 ? -6.967 -4.193 -6.146 1.00 95.00 72 PRO A CA 1
ATOM 560 C C . PRO A 1 72 ? -6.969 -5.715 -6.230 1.00 95.00 72 PRO A C 1
ATOM 562 O O . PRO A 1 72 ? -7.116 -6.268 -7.321 1.00 95.00 72 PRO A O 1
ATOM 565 N N . TYR A 1 73 ? -6.836 -6.398 -5.094 1.00 92.88 73 TYR A N 1
ATOM 566 C CA . TYR A 1 73 ? -6.812 -7.864 -5.054 1.00 92.88 73 TYR A CA 1
ATOM 567 C C . TYR A 1 73 ? -8.047 -8.479 -5.723 1.00 92.88 73 TYR A C 1
ATOM 569 O O . TYR A 1 73 ? -7.936 -9.451 -6.464 1.00 92.88 73 TYR A O 1
ATOM 577 N N . ALA A 1 74 ? -9.217 -7.867 -5.521 1.00 91.25 74 ALA A N 1
ATOM 578 C CA . ALA A 1 74 ? -10.473 -8.293 -6.135 1.00 91.25 74 ALA A CA 1
ATOM 579 C C . ALA A 1 74 ? -10.478 -8.190 -7.675 1.00 91.25 74 ALA A C 1
ATOM 581 O O . ALA A 1 74 ? -11.276 -8.847 -8.340 1.00 91.25 74 ALA A O 1
ATOM 582 N N . LEU A 1 75 ? -9.596 -7.368 -8.252 1.00 91.31 75 LEU A N 1
ATOM 583 C CA . LEU A 1 75 ? -9.506 -7.105 -9.690 1.00 91.31 75 LEU A CA 1
ATOM 584 C C . LEU A 1 75 ? -8.204 -7.630 -10.307 1.00 91.31 75 LEU A C 1
ATOM 586 O O . LEU A 1 75 ? -7.917 -7.327 -11.464 1.00 91.31 75 LEU A O 1
ATOM 590 N N . GLU A 1 76 ? -7.421 -8.422 -9.572 1.00 87.00 76 GLU A N 1
ATOM 591 C CA . GLU A 1 76 ? -6.094 -8.864 -10.002 1.00 87.00 76 GLU A CA 1
ATOM 592 C C . GLU A 1 76 ? -6.117 -9.582 -11.361 1.00 87.00 76 GLU A C 1
ATOM 594 O O . GLU A 1 76 ? -5.308 -9.285 -12.231 1.00 87.00 76 GLU A O 1
ATOM 599 N N . GLY A 1 77 ? -7.102 -10.441 -11.630 1.00 84.12 77 GLY A N 1
ATOM 600 C CA . GLY A 1 77 ? -7.210 -11.119 -12.932 1.00 84.12 77 GLY A CA 1
ATOM 601 C C . GLY A 1 77 ? -7.375 -10.176 -14.138 1.00 84.12 77 GLY A C 1
ATOM 602 O O . GLY A 1 77 ? -7.172 -10.584 -15.282 1.00 84.12 77 GLY A O 1
ATOM 603 N N . GLN A 1 78 ? -7.713 -8.909 -13.894 1.00 86.81 78 GLN A N 1
ATOM 604 C CA . GLN A 1 78 ? -8.126 -7.941 -14.907 1.00 86.81 78 GLN A CA 1
ATOM 605 C C . GLN A 1 78 ? -7.060 -6.884 -15.216 1.00 86.81 78 GLN A C 1
ATOM 607 O O . GLN A 1 78 ? -7.266 -6.079 -16.126 1.00 86.81 78 GLN A O 1
ATOM 612 N N . HIS A 1 79 ? -5.939 -6.868 -14.483 1.00 80.75 79 HIS A N 1
ATOM 613 C CA . HIS A 1 79 ? -4.857 -5.922 -14.755 1.00 80.75 79 HIS A CA 1
ATOM 614 C C . HIS A 1 79 ? -4.228 -6.205 -16.131 1.00 80.75 79 HIS A C 1
ATOM 616 O O . HIS A 1 79 ? -4.174 -7.371 -16.552 1.00 80.75 79 HIS A O 1
ATOM 622 N N . PRO A 1 80 ? -3.746 -5.179 -16.855 1.00 75.75 80 PRO A N 1
ATOM 623 C CA . PRO A 1 80 ? -3.104 -5.377 -18.147 1.00 75.75 80 PRO A CA 1
ATOM 624 C C . PRO A 1 80 ? -1.858 -6.249 -18.001 1.00 75.75 80 PRO A C 1
ATOM 626 O O . PRO A 1 80 ? -1.225 -6.308 -16.944 1.00 75.75 80 PRO A O 1
ATOM 629 N N . ASP A 1 81 ? -1.506 -6.947 -19.073 1.00 71.25 81 ASP A N 1
ATOM 630 C CA . ASP A 1 81 ? -0.284 -7.733 -19.123 1.00 71.25 81 ASP A CA 1
ATOM 631 C C . ASP A 1 81 ? 0.915 -6.807 -19.363 1.00 71.25 81 ASP A C 1
ATOM 633 O O . ASP A 1 81 ? 1.360 -6.623 -20.488 1.00 71.25 81 ASP A O 1
ATOM 637 N N . TYR A 1 82 ? 1.414 -6.155 -18.313 1.00 60.66 82 TYR A N 1
ATOM 638 C CA . TYR A 1 82 ? 2.562 -5.262 -18.453 1.00 60.66 82 TYR A CA 1
ATOM 639 C C . TYR A 1 82 ? 3.863 -6.079 -18.444 1.00 60.66 82 TYR A C 1
ATOM 641 O O . TYR A 1 82 ? 4.453 -6.369 -17.406 1.00 60.66 82 TYR A O 1
ATOM 649 N N . ASN A 1 83 ? 4.318 -6.479 -19.628 1.00 52.53 83 ASN A N 1
ATOM 650 C CA . ASN A 1 83 ? 5.720 -6.821 -19.848 1.00 52.53 83 ASN A CA 1
ATOM 651 C C . ASN A 1 83 ? 6.463 -5.517 -20.145 1.00 52.53 83 ASN A C 1
ATOM 653 O O . ASN A 1 83 ? 6.591 -5.136 -21.303 1.00 52.53 83 ASN A O 1
ATOM 657 N N . LEU A 1 84 ? 6.934 -4.815 -19.117 1.00 51.31 84 LEU A N 1
ATOM 658 C CA . LEU A 1 84 ? 8.025 -3.870 -19.338 1.00 51.31 84 LEU A CA 1
ATOM 659 C C . LEU A 1 84 ? 9.330 -4.620 -19.068 1.00 51.31 84 LEU A C 1
ATOM 661 O O . LEU A 1 84 ? 9.460 -5.216 -17.990 1.00 51.31 84 LEU A O 1
ATOM 665 N N . PRO A 1 85 ? 10.294 -4.650 -20.005 1.00 46.12 85 PRO A N 1
ATOM 666 C CA . PRO A 1 85 ? 11.635 -5.057 -19.639 1.00 46.12 85 PRO A CA 1
ATOM 667 C C . PRO A 1 85 ? 12.119 -4.139 -18.499 1.00 46.12 85 PRO A C 1
ATOM 669 O O . PRO A 1 85 ? 11.883 -2.932 -18.530 1.00 46.12 85 PRO A O 1
ATOM 672 N N . PRO A 1 86 ? 12.812 -4.680 -17.481 1.00 46.84 86 PRO A N 1
ATOM 673 C CA . PRO A 1 86 ? 13.284 -3.921 -16.317 1.00 46.84 86 PRO A CA 1
ATOM 674 C C . PRO A 1 86 ? 14.324 -2.831 -16.645 1.00 46.84 86 PRO A C 1
ATOM 676 O O . PRO A 1 86 ? 14.859 -2.217 -15.728 1.00 46.84 86 PRO A O 1
ATOM 679 N N . GLN A 1 87 ? 14.641 -2.629 -17.926 1.00 42.22 87 GLN A N 1
ATOM 680 C CA . GLN A 1 87 ? 15.632 -1.679 -18.427 1.00 42.22 87 GLN A CA 1
ATOM 681 C C . GLN A 1 87 ? 15.036 -0.279 -18.676 1.00 42.22 87 GLN A C 1
ATOM 683 O O . GLN A 1 87 ? 15.798 0.681 -18.673 1.00 42.22 87 GLN A O 1
ATOM 688 N N . ASP A 1 88 ? 13.703 -0.163 -18.796 1.00 40.28 88 ASP A N 1
ATOM 689 C CA . ASP A 1 88 ? 13.004 1.081 -19.180 1.00 40.28 88 ASP A CA 1
ATOM 690 C C . ASP A 1 88 ? 12.119 1.688 -18.088 1.00 40.28 88 ASP A C 1
ATOM 692 O O . ASP A 1 88 ? 11.454 2.702 -18.312 1.00 40.28 88 ASP A O 1
ATOM 696 N N . LEU A 1 89 ? 12.101 1.113 -16.882 1.00 49.41 89 LEU A N 1
ATOM 697 C CA . LEU A 1 89 ? 11.652 1.921 -15.755 1.00 49.41 89 LEU A CA 1
ATOM 698 C C . LEU A 1 89 ? 12.661 3.069 -15.697 1.00 49.41 89 LEU A C 1
ATOM 700 O O . LEU A 1 89 ? 13.866 2.827 -15.763 1.00 49.41 89 LEU A O 1
ATOM 704 N N . SER A 1 90 ? 12.175 4.306 -15.720 1.00 49.84 90 SER A N 1
ATOM 705 C CA . SER A 1 90 ? 12.955 5.548 -15.699 1.00 49.84 90 SER A CA 1
ATOM 706 C C . SER A 1 90 ? 12.631 6.320 -14.415 1.00 49.84 90 SER A C 1
ATOM 708 O O . SER A 1 90 ? 11.627 6.053 -13.763 1.00 49.84 90 SER A O 1
ATOM 710 N N . ILE A 1 91 ? 13.430 7.327 -14.048 1.00 48.69 91 ILE A N 1
ATOM 711 C CA . ILE A 1 91 ? 13.133 8.243 -12.919 1.00 48.69 91 ILE A CA 1
ATOM 712 C C . ILE A 1 91 ? 11.699 8.814 -13.017 1.00 48.69 91 ILE A C 1
ATOM 714 O O . ILE A 1 91 ? 11.027 9.032 -12.009 1.00 48.69 91 ILE A O 1
ATOM 718 N N . GLN A 1 92 ? 11.198 9.015 -14.241 1.00 51.75 92 GLN A N 1
ATOM 719 C CA . GLN A 1 92 ? 9.837 9.488 -14.497 1.00 51.75 92 GLN A CA 1
ATOM 720 C C . GLN A 1 92 ? 8.776 8.462 -14.076 1.00 51.75 92 GLN A C 1
ATOM 722 O O . GLN A 1 92 ? 7.690 8.853 -13.654 1.00 51.75 92 GLN A O 1
ATOM 727 N N . SER A 1 93 ? 9.093 7.166 -14.124 1.00 70.31 93 SER A N 1
ATOM 728 C CA . SER A 1 93 ? 8.184 6.087 -13.726 1.00 70.31 93 SER A CA 1
ATOM 729 C C . SER A 1 93 ? 7.859 6.142 -12.231 1.00 70.31 93 SER A C 1
ATOM 731 O O . SER A 1 93 ? 6.690 6.039 -11.867 1.00 70.31 93 SER A O 1
ATOM 733 N N . GLU A 1 94 ? 8.845 6.416 -11.368 1.00 77.94 94 GLU A N 1
ATOM 734 C CA . GLU A 1 94 ? 8.618 6.526 -9.917 1.00 77.94 94 GLU A CA 1
ATOM 735 C C . GLU A 1 94 ? 7.841 7.793 -9.541 1.00 77.94 94 GLU A C 1
ATOM 737 O O . GLU A 1 94 ? 6.919 7.733 -8.725 1.00 77.94 94 GLU A O 1
ATOM 742 N N . ARG A 1 95 ? 8.137 8.944 -10.163 1.00 80.38 95 ARG A N 1
ATOM 743 C CA . ARG A 1 95 ? 7.368 10.176 -9.905 1.00 80.38 95 ARG A CA 1
ATOM 744 C C . ARG A 1 95 ? 5.917 10.041 -10.372 1.00 80.38 95 ARG A C 1
ATOM 746 O O . ARG A 1 95 ? 5.011 10.456 -9.651 1.00 80.38 95 ARG A O 1
ATOM 753 N N . ILE A 1 96 ? 5.687 9.455 -11.550 1.00 83.31 96 ILE A N 1
ATOM 754 C CA . ILE A 1 96 ? 4.333 9.169 -12.048 1.00 83.31 96 ILE A CA 1
ATOM 755 C C . ILE A 1 96 ? 3.613 8.226 -11.085 1.00 83.31 96 ILE A C 1
ATOM 757 O O . ILE A 1 96 ? 2.462 8.489 -10.741 1.00 83.31 96 ILE A O 1
ATOM 761 N N . PHE A 1 97 ? 4.290 7.180 -10.607 1.00 86.31 97 PHE A N 1
ATOM 762 C CA . PHE A 1 97 ? 3.719 6.249 -9.643 1.00 86.31 97 PHE A CA 1
ATOM 763 C C . PHE A 1 97 ? 3.309 6.963 -8.345 1.00 86.31 97 PHE A C 1
ATOM 765 O O . PHE A 1 97 ? 2.156 6.852 -7.927 1.00 86.31 97 PHE A O 1
ATOM 772 N N . ILE A 1 98 ? 4.195 7.773 -7.757 1.00 89.75 98 ILE A N 1
ATOM 773 C CA . ILE A 1 98 ? 3.893 8.568 -6.556 1.00 89.75 98 ILE A CA 1
ATOM 774 C C . ILE A 1 98 ? 2.676 9.471 -6.786 1.00 89.75 98 ILE A C 1
ATOM 776 O O . ILE A 1 98 ? 1.747 9.458 -5.982 1.00 89.75 98 ILE A O 1
ATOM 780 N N . ASN A 1 99 ? 2.639 10.216 -7.894 1.00 90.12 99 ASN A N 1
ATOM 781 C CA . ASN A 1 99 ? 1.558 11.164 -8.177 1.00 90.12 99 ASN A CA 1
ATOM 782 C C . ASN A 1 99 ? 0.212 10.466 -8.422 1.00 90.12 99 ASN A C 1
ATOM 784 O O . ASN A 1 99 ? -0.824 10.913 -7.929 1.00 90.12 99 ASN A O 1
ATOM 788 N N . GLN A 1 100 ? 0.206 9.360 -9.169 1.00 92.75 100 GLN A N 1
ATOM 789 C CA . GLN A 1 100 ? -1.010 8.582 -9.405 1.00 92.75 100 GLN A CA 1
ATOM 790 C C . GLN A 1 100 ? -1.510 7.917 -8.118 1.00 92.75 100 GLN A C 1
ATOM 792 O O . GLN A 1 100 ? -2.711 7.923 -7.842 1.00 92.75 100 GLN A O 1
ATOM 797 N N . LEU A 1 101 ? -0.599 7.389 -7.298 1.00 96.00 101 LEU A N 1
ATOM 798 C CA . LEU A 1 101 ? -0.959 6.825 -6.004 1.00 96.00 101 LEU A CA 1
ATOM 799 C C . LEU A 1 101 ? -1.505 7.911 -5.065 1.00 96.00 101 LEU A C 1
ATOM 801 O O . LEU A 1 101 ? -2.510 7.673 -4.401 1.00 96.00 101 LEU A O 1
ATOM 805 N N . ALA A 1 102 ? -0.919 9.112 -5.066 1.00 96.88 102 ALA A N 1
ATOM 806 C CA . ALA A 1 102 ? -1.401 10.256 -4.291 1.00 96.88 102 ALA A CA 1
ATOM 807 C C . ALA A 1 102 ? -2.831 10.654 -4.688 1.00 96.88 102 ALA A C 1
ATOM 809 O O . ALA A 1 102 ? -3.683 10.840 -3.819 1.00 96.88 102 ALA A O 1
ATOM 810 N N . LEU A 1 103 ? -3.124 10.705 -5.994 1.00 96.69 103 LEU A N 1
ATOM 811 C CA . LEU A 1 103 ? -4.473 10.974 -6.499 1.00 96.69 103 LEU A CA 1
ATOM 812 C C . LEU A 1 103 ? -5.487 9.942 -5.987 1.00 96.69 103 LEU A C 1
ATOM 814 O O . LEU A 1 103 ? -6.581 10.305 -5.549 1.00 96.69 103 LEU A O 1
ATOM 818 N N . TRP A 1 104 ? -5.127 8.658 -6.022 1.00 97.44 104 TRP A N 1
ATOM 819 C CA . TRP A 1 104 ? -5.994 7.604 -5.505 1.00 97.44 104 TRP A CA 1
ATOM 820 C C . TRP A 1 104 ? -6.187 7.710 -3.985 1.00 97.44 104 TRP A C 1
ATOM 822 O O . TRP A 1 104 ? -7.324 7.656 -3.522 1.00 97.44 104 TRP A O 1
ATOM 832 N N . LEU A 1 105 ? -5.121 7.943 -3.210 1.00 98.06 105 LEU A N 1
ATOM 833 C CA . LEU A 1 105 ? -5.209 8.129 -1.754 1.00 98.06 105 LEU A CA 1
ATOM 834 C C . LEU A 1 105 ? -6.114 9.312 -1.380 1.00 98.06 105 LEU A C 1
ATOM 836 O O . LEU A 1 105 ? -6.981 9.167 -0.515 1.00 98.06 105 LEU A O 1
ATOM 840 N N . ALA A 1 106 ? -5.966 10.452 -2.060 1.00 97.81 106 ALA A N 1
ATOM 841 C CA . ALA A 1 106 ? -6.823 11.619 -1.860 1.00 97.81 106 ALA A CA 1
ATOM 842 C C . ALA A 1 106 ? -8.297 11.290 -2.145 1.00 97.81 106 ALA A C 1
ATOM 844 O O . ALA A 1 106 ? -9.186 11.665 -1.378 1.00 97.81 106 ALA A O 1
ATOM 845 N N . ARG A 1 107 ? -8.567 10.524 -3.209 1.00 97.00 107 ARG A N 1
ATOM 846 C CA . ARG A 1 107 ? -9.926 10.091 -3.547 1.00 97.00 107 ARG A CA 1
ATOM 847 C C . ARG A 1 107 ? -10.510 9.125 -2.516 1.00 97.00 107 ARG A C 1
ATOM 849 O O . ARG A 1 107 ? -11.672 9.282 -2.147 1.00 97.00 107 ARG A O 1
ATOM 856 N N . VAL A 1 108 ? -9.726 8.159 -2.032 1.00 97.94 108 VAL A N 1
ATOM 857 C CA . VAL A 1 108 ? -10.154 7.262 -0.946 1.00 97.94 108 VAL A CA 1
ATOM 858 C C . VAL A 1 108 ? -10.502 8.081 0.292 1.00 97.94 108 VAL A C 1
ATOM 860 O O . VAL A 1 108 ? -11.556 7.852 0.876 1.00 97.94 108 VAL A O 1
ATOM 863 N N . LYS A 1 109 ? -9.676 9.068 0.662 1.00 97.75 109 LYS A N 1
ATOM 864 C CA . LYS A 1 109 ? -9.940 9.925 1.825 1.00 97.75 109 LYS A CA 1
ATOM 865 C C . LYS A 1 109 ? -11.210 10.754 1.663 1.00 97.75 109 LYS A C 1
ATOM 867 O O . LYS A 1 109 ? -11.989 10.841 2.604 1.00 97.75 109 LYS A O 1
ATOM 872 N N . LEU A 1 110 ? -11.435 11.320 0.478 1.00 97.50 110 LEU A N 1
ATOM 873 C CA . LEU A 1 110 ? -12.646 12.085 0.178 1.00 97.50 110 LEU A CA 1
ATOM 874 C C . LEU A 1 110 ? -13.911 11.224 0.311 1.00 97.50 110 LEU A C 1
ATOM 876 O O . LEU A 1 110 ? -14.916 11.685 0.839 1.00 97.50 110 LEU A O 1
ATOM 880 N N . ALA A 1 111 ? -13.857 9.974 -0.154 1.00 97.69 111 ALA A N 1
ATOM 881 C CA . ALA A 1 111 ? -14.980 9.043 -0.064 1.00 97.69 111 ALA A CA 1
ATOM 882 C C . ALA A 1 111 ? -15.137 8.401 1.328 1.00 97.69 111 ALA A C 1
ATOM 884 O O . ALA A 1 111 ? -16.219 7.926 1.662 1.00 97.69 111 ALA A O 1
ATOM 885 N N . GLN A 1 112 ? -14.061 8.339 2.116 1.00 97.56 112 GLN A N 1
ATOM 886 C CA . GLN A 1 112 ? -14.000 7.675 3.422 1.00 97.56 112 GLN A CA 1
ATOM 887 C C . GLN A 1 112 ? -13.305 8.593 4.438 1.00 97.56 112 GLN A C 1
ATOM 889 O O . GLN A 1 112 ? -12.173 8.313 4.852 1.00 97.56 112 GLN A O 1
ATOM 894 N N . PRO A 1 113 ? -13.955 9.701 4.845 1.00 97.12 113 PRO A N 1
ATOM 895 C CA . PRO A 1 113 ? -13.346 10.700 5.722 1.00 97.12 113 PRO A CA 1
ATOM 896 C C . PRO A 1 113 ? -12.928 10.119 7.079 1.00 97.12 113 PRO A C 1
ATOM 898 O O . PRO A 1 113 ? -11.901 10.528 7.622 1.00 97.12 113 PRO A O 1
ATOM 901 N N . ASP A 1 114 ? -13.638 9.104 7.570 1.00 96.94 114 ASP A N 1
ATOM 902 C CA . ASP A 1 114 ? -13.363 8.460 8.859 1.00 96.94 114 ASP A CA 1
ATOM 903 C C . ASP A 1 114 ? -12.204 7.456 8.811 1.00 96.94 114 ASP A C 1
ATOM 905 O O . ASP A 1 114 ? -11.696 7.034 9.854 1.00 96.94 114 ASP A O 1
ATOM 909 N N . ARG A 1 115 ? -11.723 7.082 7.615 1.00 97.50 115 ARG A N 1
ATOM 910 C CA . ARG A 1 115 ? -10.546 6.216 7.503 1.00 97.50 115 ARG A CA 1
ATOM 911 C C . ARG A 1 115 ? -9.313 6.977 7.988 1.00 97.50 115 ARG A C 1
ATOM 913 O O . ARG A 1 115 ? -8.903 7.982 7.400 1.00 97.50 115 ARG A O 1
ATOM 920 N N . ARG A 1 116 ? -8.709 6.469 9.063 1.00 97.19 116 ARG A N 1
ATOM 921 C CA . ARG A 1 116 ? -7.512 7.044 9.702 1.00 97.19 116 ARG A CA 1
ATOM 922 C C . ARG A 1 116 ? -6.219 6.357 9.281 1.00 97.19 116 ARG A C 1
ATOM 924 O O . ARG A 1 116 ? -5.200 7.028 9.148 1.00 97.19 116 ARG A O 1
ATOM 931 N N . PHE A 1 117 ? -6.266 5.044 9.063 1.00 98.31 117 PHE A N 1
ATOM 932 C CA . PHE A 1 117 ? -5.081 4.214 8.869 1.00 98.31 117 PHE A CA 1
ATOM 933 C C . PHE A 1 117 ? -5.020 3.597 7.473 1.00 98.31 117 PHE A C 1
ATOM 935 O O . PHE A 1 117 ? -6.040 3.219 6.888 1.00 98.31 117 PHE A O 1
ATOM 942 N N . VAL A 1 118 ? -3.792 3.462 6.976 1.00 98.38 118 VAL A N 1
ATOM 943 C CA . VAL A 1 118 ? -3.437 2.596 5.849 1.00 98.38 118 VAL A CA 1
ATOM 944 C C . VAL A 1 118 ? -2.260 1.735 6.282 1.00 98.38 118 VAL A C 1
ATOM 946 O O . VAL A 1 118 ? -1.291 2.231 6.862 1.00 98.38 118 VAL A O 1
ATOM 949 N N . TYR A 1 119 ? -2.349 0.441 5.994 1.00 98.75 119 TYR A N 1
ATOM 950 C CA . TYR A 1 119 ? -1.378 -0.549 6.440 1.00 98.75 119 TYR A CA 1
ATOM 951 C C . TYR A 1 119 ? -0.463 -0.960 5.296 1.00 98.75 119 TYR A C 1
ATOM 953 O O . TYR A 1 119 ? -0.916 -1.102 4.165 1.00 98.75 119 TYR A O 1
ATOM 961 N N . PHE A 1 120 ? 0.816 -1.193 5.572 1.00 98.25 120 PHE A N 1
ATOM 962 C CA . PHE A 1 120 ? 1.762 -1.696 4.579 1.00 98.25 120 PHE A CA 1
ATOM 963 C C . PHE A 1 120 ? 2.644 -2.806 5.146 1.00 98.25 120 PHE A C 1
ATOM 965 O O . PHE A 1 120 ? 3.272 -2.623 6.183 1.00 98.25 120 PHE A O 1
ATOM 972 N N . ILE A 1 121 ? 2.782 -3.919 4.428 1.00 95.88 121 ILE A N 1
ATOM 973 C CA . ILE A 1 121 ? 3.802 -4.932 4.729 1.00 95.88 121 ILE A CA 1
ATOM 974 C C . ILE A 1 121 ? 4.608 -5.269 3.484 1.00 95.88 121 ILE A C 1
ATOM 976 O O . ILE A 1 121 ? 4.038 -5.551 2.432 1.00 95.88 121 ILE A O 1
ATOM 980 N N . GLY A 1 122 ? 5.938 -5.282 3.604 1.00 90.56 122 GLY A N 1
ATOM 981 C CA . GLY A 1 122 ? 6.808 -5.779 2.543 1.00 90.56 122 GLY A CA 1
ATOM 982 C C . GLY A 1 122 ? 8.106 -5.001 2.355 1.00 90.56 122 GLY A C 1
ATOM 983 O O . GLY A 1 122 ? 8.791 -4.653 3.310 1.00 90.56 122 GLY A O 1
ATOM 984 N N . GLY A 1 123 ? 8.502 -4.808 1.094 1.00 84.81 123 GLY A N 1
ATOM 985 C CA . GLY A 1 123 ? 9.782 -4.194 0.740 1.00 84.81 123 GLY A CA 1
ATOM 986 C C . GLY A 1 123 ? 9.822 -2.683 0.981 1.00 84.81 123 GLY A C 1
ATOM 987 O O . GLY A 1 123 ? 8.892 -1.965 0.621 1.00 84.81 123 GLY A O 1
ATOM 988 N N . ILE A 1 124 ? 10.950 -2.202 1.506 1.00 84.06 124 ILE A N 1
ATOM 989 C CA . ILE A 1 124 ? 11.166 -0.796 1.878 1.00 84.06 124 ILE A CA 1
ATOM 990 C C . ILE A 1 124 ? 10.975 0.200 0.718 1.00 84.06 124 ILE A C 1
ATOM 992 O O . ILE A 1 124 ? 10.485 1.299 0.937 1.00 84.06 124 ILE A O 1
ATOM 996 N N . HIS A 1 125 ? 11.279 -0.185 -0.523 1.00 84.25 125 HIS A N 1
ATOM 997 C CA . HIS A 1 125 ? 11.073 0.673 -1.696 1.00 84.25 125 HIS A CA 1
ATOM 998 C C . HIS A 1 125 ? 9.588 1.032 -1.909 1.00 84.25 125 HIS A C 1
ATOM 1000 O O . HIS A 1 125 ? 9.245 2.208 -1.986 1.00 84.25 125 HIS A O 1
ATOM 1006 N N . HIS A 1 126 ? 8.688 0.041 -1.906 1.00 88.25 126 HIS A N 1
ATOM 1007 C CA . HIS A 1 126 ? 7.247 0.288 -2.055 1.00 88.25 126 HIS A CA 1
ATOM 1008 C C . HIS A 1 126 ? 6.668 1.047 -0.857 1.00 88.25 126 HIS A C 1
ATOM 1010 O O . HIS A 1 126 ? 5.737 1.833 -1.026 1.00 88.25 126 HIS A O 1
ATOM 1016 N N . PHE A 1 127 ? 7.231 0.844 0.342 1.00 91.44 127 PHE A N 1
ATOM 1017 C CA . PHE A 1 127 ? 6.879 1.667 1.494 1.00 91.44 127 PHE A CA 1
ATOM 1018 C C . PHE A 1 127 ? 7.178 3.145 1.224 1.00 91.44 127 PHE A C 1
ATOM 1020 O O . PHE A 1 127 ? 6.317 3.982 1.470 1.00 91.44 127 PHE A O 1
ATOM 1027 N N . PHE A 1 128 ? 8.361 3.474 0.694 1.00 89.06 128 PHE A N 1
ATOM 1028 C CA . PHE A 1 128 ? 8.700 4.864 0.392 1.00 89.06 128 PHE A CA 1
ATOM 1029 C C . PHE A 1 128 ? 7.833 5.455 -0.720 1.00 89.06 128 PHE A C 1
ATOM 1031 O O . PHE A 1 128 ? 7.393 6.591 -0.575 1.00 89.06 128 PHE A O 1
ATOM 1038 N N . ILE A 1 129 ? 7.498 4.693 -1.767 1.00 90.75 129 ILE A N 1
ATOM 1039 C CA . ILE A 1 129 ? 6.511 5.141 -2.766 1.00 90.75 129 ILE A CA 1
ATOM 1040 C C . ILE A 1 129 ? 5.179 5.505 -2.093 1.00 90.75 129 ILE A C 1
ATOM 1042 O O . ILE A 1 129 ? 4.662 6.600 -2.311 1.00 90.75 129 ILE A O 1
ATOM 1046 N N . LEU A 1 130 ? 4.642 4.626 -1.237 1.00 95.25 130 LEU A N 1
ATOM 1047 C CA . LEU A 1 130 ? 3.402 4.890 -0.499 1.00 95.25 130 LEU A CA 1
ATOM 1048 C C . LEU A 1 130 ? 3.530 6.096 0.436 1.00 95.25 130 LEU A C 1
ATOM 1050 O O . LEU A 1 130 ? 2.611 6.906 0.517 1.00 95.25 130 LEU A O 1
ATOM 1054 N N . HIS A 1 131 ? 4.661 6.218 1.131 1.00 93.69 131 HIS A N 1
ATOM 1055 C CA . HIS A 1 131 ? 4.950 7.328 2.028 1.00 93.69 131 HIS A CA 1
ATOM 1056 C C . HIS A 1 131 ? 4.919 8.660 1.280 1.00 93.69 131 HIS A C 1
ATOM 1058 O O . HIS A 1 131 ? 4.109 9.516 1.621 1.00 93.69 131 HIS A O 1
ATOM 1064 N N . PHE A 1 132 ? 5.710 8.810 0.216 1.00 91.25 132 PHE A N 1
ATOM 1065 C CA . PHE A 1 132 ? 5.744 10.046 -0.569 1.00 91.25 132 PHE A CA 1
ATOM 1066 C C . PHE A 1 132 ? 4.423 10.329 -1.292 1.00 91.25 132 PHE A C 1
ATOM 1068 O O . PHE A 1 132 ? 4.052 11.490 -1.444 1.00 91.25 132 PHE A O 1
ATOM 1075 N N . ALA A 1 133 ? 3.674 9.299 -1.692 1.00 95.69 133 ALA A N 1
ATOM 1076 C CA . ALA A 1 133 ? 2.330 9.481 -2.234 1.00 95.69 133 ALA A CA 1
ATOM 1077 C C . ALA A 1 133 ? 1.350 10.012 -1.176 1.00 95.69 133 ALA A C 1
ATOM 1079 O O . ALA A 1 133 ? 0.555 10.906 -1.461 1.00 95.69 133 ALA A O 1
ATOM 1080 N N . ASN A 1 134 ? 1.421 9.500 0.055 1.00 96.75 134 ASN A N 1
ATOM 1081 C CA . ASN A 1 134 ? 0.623 9.999 1.172 1.00 96.75 134 ASN A CA 1
ATOM 1082 C C . ASN A 1 134 ? 1.004 11.446 1.520 1.00 96.75 134 ASN A C 1
ATOM 1084 O O . ASN A 1 134 ? 0.117 12.267 1.722 1.00 96.75 134 ASN A O 1
ATOM 1088 N N . GLU A 1 135 ? 2.297 11.785 1.520 1.00 92.06 135 GLU A N 1
ATOM 1089 C CA . GLU A 1 135 ? 2.780 13.165 1.682 1.00 92.06 135 GLU A CA 1
ATOM 1090 C C . GLU A 1 135 ? 2.213 14.095 0.600 1.00 92.06 135 GLU A C 1
ATOM 1092 O O . GLU A 1 135 ? 1.598 15.111 0.919 1.00 92.06 135 GLU A O 1
ATOM 1097 N N . ALA A 1 136 ? 2.343 13.715 -0.675 1.00 90.25 136 ALA A N 1
ATOM 1098 C CA . ALA A 1 136 ? 1.847 14.495 -1.810 1.00 90.25 136 ALA A CA 1
ATOM 1099 C C . ALA A 1 136 ? 0.316 14.662 -1.808 1.00 90.25 136 ALA A C 1
ATOM 1101 O O . ALA A 1 136 ? -0.197 15.652 -2.323 1.00 90.25 136 ALA A O 1
ATOM 1102 N N . ALA A 1 137 ? -0.417 13.724 -1.201 1.00 93.44 137 ALA A N 1
ATOM 1103 C CA . ALA A 1 137 ? -1.862 13.808 -1.002 1.00 93.44 137 ALA A CA 1
ATOM 1104 C C . ALA A 1 137 ? -2.276 14.659 0.219 1.00 93.44 137 ALA A C 1
ATOM 1106 O O . ALA A 1 137 ? -3.462 14.707 0.547 1.00 93.44 137 ALA A O 1
ATOM 1107 N N . GLY A 1 138 ? -1.331 15.303 0.916 1.00 92.00 138 GLY A N 1
ATOM 1108 C CA . GLY A 1 138 ? -1.603 16.106 2.113 1.00 92.00 138 GLY A CA 1
ATOM 1109 C C . GLY A 1 138 ? -1.697 15.290 3.405 1.00 92.00 138 GLY A C 1
ATOM 1110 O O . GLY A 1 138 ? -2.405 15.683 4.328 1.00 92.00 138 GLY A O 1
ATOM 1111 N N . ARG A 1 139 ? -1.005 14.145 3.474 1.00 95.69 139 ARG A N 1
ATOM 1112 C CA . ARG A 1 139 ? -0.994 13.204 4.613 1.00 95.69 139 ARG A CA 1
ATOM 1113 C C . ARG A 1 139 ? -2.396 12.751 5.062 1.00 95.69 139 ARG A C 1
ATOM 1115 O O . ARG A 1 139 ? -2.707 12.825 6.251 1.00 95.69 139 ARG A O 1
ATOM 1122 N N . PRO A 1 140 ? -3.251 12.243 4.155 1.00 96.31 140 PRO A N 1
ATOM 1123 C CA . PRO A 1 140 ? -4.628 11.883 4.491 1.00 96.31 140 PRO A CA 1
ATOM 1124 C C . PRO A 1 140 ? -4.748 10.721 5.488 1.00 96.31 140 PRO A C 1
ATOM 1126 O O . PRO A 1 140 ? -5.799 10.574 6.120 1.00 96.31 140 PRO A O 1
ATOM 1129 N N . PHE A 1 141 ? -3.704 9.895 5.621 1.00 97.81 141 PHE A N 1
ATOM 1130 C CA . PHE A 1 141 ? -3.695 8.714 6.481 1.00 97.81 141 PHE A CA 1
ATOM 1131 C C . PHE A 1 141 ? -2.435 8.623 7.344 1.00 97.81 141 PHE A C 1
ATOM 1133 O O . PHE A 1 141 ? -1.335 9.000 6.927 1.00 97.81 141 PHE A O 1
ATOM 1140 N N . HIS A 1 142 ? -2.586 8.015 8.519 1.00 97.19 142 HIS A N 1
ATOM 1141 C CA . HIS A 1 142 ? -1.475 7.501 9.309 1.00 97.19 142 HIS A CA 1
ATOM 1142 C C . HIS A 1 142 ? -1.033 6.147 8.739 1.00 97.19 142 HIS A C 1
ATOM 1144 O O . HIS A 1 142 ? -1.820 5.200 8.674 1.00 97.19 142 HIS A O 1
ATOM 1150 N N . LEU A 1 143 ? 0.229 6.055 8.319 1.00 97.38 143 LEU A N 1
ATOM 1151 C CA . LEU A 1 143 ? 0.783 4.832 7.742 1.00 97.38 143 LEU A CA 1
ATOM 1152 C C . LEU A 1 143 ? 1.343 3.920 8.835 1.00 97.38 143 LEU A C 1
ATOM 1154 O O . LEU A 1 143 ? 2.345 4.258 9.468 1.00 97.38 143 LEU A O 1
ATOM 1158 N N . VAL A 1 144 ? 0.737 2.745 8.999 1.00 97.88 144 VAL A N 1
ATOM 1159 C CA . VAL A 1 144 ? 1.223 1.687 9.895 1.00 97.88 144 VAL A CA 1
ATOM 1160 C C . VAL A 1 144 ? 1.918 0.621 9.054 1.00 97.88 144 VAL A C 1
ATOM 1162 O O . VAL A 1 144 ? 1.357 0.148 8.066 1.00 97.88 144 VAL A O 1
ATOM 1165 N N . ARG A 1 145 ? 3.155 0.251 9.393 1.00 96.44 145 ARG A N 1
ATOM 1166 C CA . ARG A 1 145 ? 3.986 -0.593 8.512 1.00 96.44 145 ARG A CA 1
ATOM 1167 C C . ARG A 1 145 ? 4.662 -1.779 9.187 1.00 96.44 145 ARG A C 1
ATOM 1169 O O . ARG A 1 145 ? 5.015 -1.700 10.351 1.00 96.44 145 ARG A O 1
ATOM 1176 N N . GLU A 1 146 ? 4.984 -2.802 8.413 1.00 95.44 146 GLU A N 1
ATOM 1177 C CA . GLU A 1 146 ? 5.928 -3.862 8.775 1.00 95.44 146 GLU A CA 1
ATOM 1178 C C . GLU A 1 146 ? 6.924 -4.030 7.619 1.00 95.44 146 GLU A C 1
ATOM 1180 O O . GLU A 1 146 ? 6.554 -4.404 6.503 1.00 95.44 146 GLU A O 1
ATOM 1185 N N . ILE A 1 147 ? 8.201 -3.728 7.865 1.00 91.06 147 ILE A N 1
ATOM 1186 C CA . ILE A 1 147 ? 9.282 -3.904 6.885 1.00 91.06 147 ILE A CA 1
ATOM 1187 C C . ILE A 1 147 ? 10.180 -5.039 7.389 1.00 91.06 147 ILE A C 1
ATOM 1189 O O . ILE A 1 147 ? 10.993 -4.811 8.287 1.00 91.06 147 ILE A O 1
ATOM 1193 N N . PRO A 1 148 ? 10.058 -6.263 6.844 1.00 87.94 148 PRO A N 1
ATOM 1194 C CA . PRO A 1 148 ? 10.801 -7.410 7.355 1.00 87.94 148 PRO A CA 1
ATOM 1195 C C . PRO A 1 148 ? 12.308 -7.257 7.101 1.00 87.94 148 PRO A C 1
ATOM 1197 O O . PRO A 1 148 ? 12.734 -7.087 5.955 1.00 87.94 148 PRO A O 1
ATOM 1200 N N . ALA A 1 149 ? 13.119 -7.347 8.159 1.00 83.94 149 ALA A N 1
ATOM 1201 C CA . ALA A 1 149 ? 14.549 -7.022 8.123 1.00 83.94 149 ALA A CA 1
ATOM 1202 C C . ALA A 1 149 ? 15.349 -7.880 7.128 1.00 83.94 149 ALA A C 1
ATOM 1204 O O . ALA A 1 149 ? 16.208 -7.361 6.413 1.00 83.94 149 ALA A O 1
ATOM 1205 N N . ARG A 1 150 ? 15.054 -9.186 7.029 1.00 81.00 150 ARG A N 1
ATOM 1206 C CA . ARG A 1 150 ? 15.722 -10.110 6.088 1.00 81.00 150 ARG A CA 1
ATOM 1207 C C . ARG A 1 150 ? 14.906 -10.346 4.812 1.00 81.00 150 ARG A C 1
ATOM 1209 O O . ARG A 1 150 ? 15.102 -11.348 4.115 1.00 81.00 150 ARG A O 1
ATOM 1216 N N . GLY A 1 151 ? 13.984 -9.434 4.491 1.00 81.19 151 GLY A N 1
ATOM 1217 C CA . GLY A 1 151 ? 13.119 -9.518 3.316 1.00 81.19 151 GLY A CA 1
ATOM 1218 C C . GLY A 1 151 ? 12.239 -10.770 3.335 1.00 81.19 151 GLY A C 1
ATOM 1219 O O . GLY A 1 151 ? 11.670 -11.118 4.365 1.00 81.19 151 GLY A O 1
ATOM 1220 N N . VAL A 1 152 ? 12.151 -11.468 2.196 1.00 81.00 152 VAL A N 1
ATOM 1221 C CA . VAL A 1 152 ? 11.252 -12.624 1.983 1.00 81.00 152 VAL A CA 1
ATOM 1222 C C . VAL A 1 152 ? 11.397 -13.714 3.055 1.00 81.00 152 VAL A C 1
ATOM 1224 O O . VAL A 1 152 ? 10.415 -14.378 3.372 1.00 81.00 152 VAL A O 1
ATOM 1227 N N . ARG A 1 153 ? 12.590 -13.879 3.649 1.00 84.44 153 ARG A N 1
ATOM 1228 C CA . ARG A 1 153 ? 12.846 -14.873 4.710 1.00 84.44 153 ARG A CA 1
ATOM 1229 C C . ARG A 1 153 ? 11.971 -14.671 5.948 1.00 84.44 153 ARG A C 1
ATOM 1231 O O . ARG A 1 153 ? 11.611 -15.651 6.587 1.00 84.44 153 ARG A O 1
ATOM 1238 N N . ASP A 1 154 ? 11.609 -13.427 6.242 1.00 90.94 154 ASP A N 1
ATOM 1239 C CA . ASP A 1 154 ? 10.866 -13.061 7.449 1.00 90.94 154 ASP A CA 1
ATOM 1240 C C . ASP A 1 154 ? 9.371 -12.836 7.173 1.00 90.94 154 ASP A C 1
ATOM 1242 O O . ASP A 1 154 ? 8.612 -12.563 8.098 1.00 90.94 154 ASP A O 1
ATOM 1246 N N . TYR A 1 155 ? 8.917 -12.953 5.918 1.00 91.19 155 TYR A N 1
ATOM 1247 C CA . TYR A 1 155 ? 7.560 -12.557 5.513 1.00 91.19 155 TYR A CA 1
ATOM 1248 C C . TYR A 1 155 ? 6.454 -13.307 6.258 1.00 91.19 155 TYR A C 1
ATOM 1250 O O . TYR A 1 155 ? 5.457 -12.692 6.617 1.00 91.19 155 TYR A O 1
ATOM 1258 N N . ALA A 1 156 ? 6.621 -14.607 6.514 1.00 93.69 156 ALA A N 1
ATOM 1259 C CA . ALA A 1 156 ? 5.593 -15.401 7.185 1.00 93.69 156 ALA A CA 1
ATOM 1260 C C . ALA A 1 156 ? 5.398 -15.007 8.651 1.00 93.69 156 ALA A C 1
ATOM 1262 O O . ALA A 1 156 ? 4.268 -14.889 9.121 1.00 93.69 156 ALA A O 1
ATOM 1263 N N . GLU A 1 157 ? 6.493 -14.783 9.372 1.00 96.56 157 GLU A N 1
ATOM 1264 C CA . GLU A 1 157 ? 6.440 -14.361 10.769 1.00 96.56 157 GLU A CA 1
ATOM 1265 C C . GLU A 1 157 ? 5.972 -12.905 10.883 1.00 96.56 157 GLU A C 1
ATOM 1267 O O . GLU A 1 157 ? 5.068 -12.599 11.660 1.00 96.56 157 GLU A O 1
ATOM 1272 N N . ALA A 1 158 ? 6.520 -12.029 10.037 1.00 95.69 158 ALA A N 1
ATOM 1273 C CA . ALA A 1 158 ? 6.135 -10.628 9.959 1.00 95.69 158 ALA A CA 1
ATOM 1274 C C . ALA A 1 158 ? 4.645 -10.457 9.639 1.00 95.69 158 ALA A C 1
ATOM 1276 O O . ALA A 1 158 ? 3.970 -9.671 10.292 1.00 95.69 158 ALA A O 1
ATOM 1277 N N . ALA A 1 159 ? 4.096 -11.236 8.702 1.00 97.12 159 ALA A N 1
ATOM 1278 C CA . ALA A 1 159 ? 2.677 -11.167 8.358 1.00 97.12 159 ALA A CA 1
ATOM 1279 C C . ALA A 1 159 ? 1.761 -11.578 9.516 1.00 97.12 159 ALA A C 1
ATOM 1281 O O . ALA A 1 159 ? 0.704 -10.976 9.679 1.00 97.12 159 ALA A O 1
ATOM 1282 N N . LYS A 1 160 ? 2.153 -12.562 10.337 1.00 98.12 160 LYS A N 1
ATOM 1283 C CA . LYS A 1 160 ? 1.375 -12.943 11.528 1.00 98.12 160 LYS A CA 1
ATOM 1284 C C . LYS A 1 160 ? 1.346 -11.812 12.553 1.00 98.12 160 LYS A C 1
ATOM 1286 O O . LYS A 1 160 ? 0.271 -11.378 12.945 1.00 98.12 160 LYS A O 1
ATOM 1291 N N . ARG A 1 161 ? 2.515 -11.269 12.912 1.00 97.00 161 ARG A N 1
ATOM 1292 C CA . ARG A 1 161 ? 2.594 -10.130 13.844 1.00 97.00 161 ARG A CA 1
ATOM 1293 C C . ARG A 1 161 ? 1.842 -8.910 13.314 1.00 97.00 161 ARG A C 1
ATOM 1295 O O . ARG A 1 161 ? 1.160 -8.216 14.066 1.00 97.00 161 ARG A O 1
ATOM 1302 N N . PHE A 1 162 ? 1.958 -8.649 12.014 1.00 98.06 162 PHE A N 1
ATOM 1303 C CA . PHE A 1 162 ? 1.315 -7.502 11.394 1.00 98.06 162 PHE A CA 1
ATOM 1304 C C . PHE A 1 162 ? -0.204 -7.650 11.322 1.00 98.06 162 PHE A C 1
ATOM 1306 O O . PHE A 1 162 ? -0.905 -6.675 11.558 1.00 98.06 162 PHE A O 1
ATOM 1313 N N . HIS A 1 163 ? -0.721 -8.858 11.076 1.00 98.50 163 HIS A N 1
ATOM 1314 C CA . HIS A 1 163 ? -2.152 -9.146 11.186 1.00 98.50 163 HIS A CA 1
ATOM 1315 C C . HIS A 1 163 ? -2.697 -8.731 12.562 1.00 98.50 163 HIS A C 1
ATOM 1317 O O . HIS A 1 163 ? -3.663 -7.971 12.636 1.00 98.50 163 HIS A O 1
ATOM 1323 N N . ASP A 1 164 ? -2.037 -9.150 13.642 1.00 98.06 164 ASP A N 1
ATOM 1324 C CA . ASP A 1 164 ? -2.478 -8.824 15.003 1.00 98.06 164 ASP A CA 1
ATOM 1325 C C . ASP A 1 164 ? -2.353 -7.320 15.290 1.00 98.06 164 ASP A C 1
ATOM 1327 O O . ASP A 1 164 ? -3.239 -6.715 15.894 1.00 98.06 164 ASP A O 1
ATOM 1331 N N . THR A 1 165 ? -1.294 -6.690 14.772 1.00 98.25 165 THR A N 1
ATOM 1332 C CA . THR A 1 165 ? -1.075 -5.238 14.864 1.00 98.25 165 THR A CA 1
ATOM 1333 C C . THR A 1 165 ? -2.191 -4.444 14.185 1.00 98.25 165 THR A C 1
ATOM 1335 O O . THR A 1 165 ? -2.664 -3.456 14.750 1.00 98.25 165 THR A O 1
ATOM 1338 N N . ILE A 1 166 ? -2.632 -4.866 12.993 1.00 98.50 166 ILE A N 1
ATOM 1339 C CA . ILE A 1 166 ? -3.746 -4.235 12.269 1.00 98.50 166 ILE A CA 1
ATOM 1340 C C . ILE A 1 166 ? -5.008 -4.293 13.129 1.00 98.50 166 ILE A C 1
ATOM 1342 O O . ILE A 1 166 ? -5.620 -3.262 13.391 1.00 98.50 166 ILE A O 1
ATOM 1346 N N . LEU A 1 167 ? -5.373 -5.481 13.616 1.00 97.81 167 LEU A N 1
ATOM 1347 C CA . LEU A 1 167 ? -6.589 -5.651 14.414 1.00 97.81 167 LEU A CA 1
ATOM 1348 C C . LEU A 1 167 ? -6.551 -4.840 15.712 1.00 97.81 167 LEU A C 1
ATOM 1350 O O . LEU A 1 167 ? -7.548 -4.215 16.069 1.00 97.81 167 LEU A O 1
ATOM 1354 N N . ALA A 1 168 ? -5.405 -4.806 16.392 1.00 97.81 168 ALA A N 1
ATOM 1355 C CA . ALA A 1 168 ? -5.233 -4.009 17.603 1.00 97.81 168 ALA A CA 1
ATOM 1356 C C . ALA A 1 168 ? -5.324 -2.498 17.325 1.00 97.81 168 ALA A C 1
ATOM 1358 O O . ALA A 1 168 ? -5.912 -1.760 18.119 1.00 97.81 168 ALA A O 1
ATOM 1359 N N . THR A 1 169 ? -4.780 -2.035 16.196 1.00 98.06 169 THR A N 1
ATOM 1360 C CA . THR A 1 169 ? -4.830 -0.621 15.781 1.00 98.06 169 THR A CA 1
ATOM 1361 C C . THR A 1 169 ? -6.259 -0.193 15.461 1.00 98.06 169 THR A C 1
ATOM 1363 O O . THR A 1 169 ? -6.700 0.864 15.905 1.00 98.06 169 THR A O 1
ATOM 1366 N N . GLU A 1 170 ? -7.010 -1.024 14.741 1.00 97.25 170 GLU A N 1
ATOM 1367 C CA . GLU A 1 170 ? -8.415 -0.756 14.414 1.00 97.25 170 GLU A CA 1
ATOM 1368 C C . GLU A 1 170 ? -9.303 -0.762 15.662 1.00 97.25 170 GLU A C 1
ATOM 1370 O O . GLU A 1 170 ? -10.139 0.124 15.823 1.00 97.25 170 GLU A O 1
ATOM 1375 N N . ALA A 1 171 ? -9.084 -1.708 16.582 1.00 96.62 171 ALA A N 1
ATOM 1376 C CA . ALA A 1 171 ? -9.860 -1.808 17.816 1.00 96.62 171 ALA A CA 1
ATOM 1377 C C . ALA A 1 171 ? -9.583 -0.653 18.795 1.00 96.62 171 ALA A C 1
ATOM 1379 O O . ALA A 1 171 ? -10.508 -0.120 19.402 1.00 96.62 171 ALA A O 1
ATOM 1380 N N . SER A 1 172 ? -8.316 -0.262 18.959 1.00 96.88 172 SER A N 1
ATOM 1381 C CA . SER A 1 172 ? -7.919 0.820 19.875 1.00 96.88 172 SER A CA 1
ATOM 1382 C C . SER A 1 172 ? -8.054 2.213 19.260 1.00 96.88 172 SER A C 1
ATOM 1384 O O . SER A 1 172 ? -8.138 3.212 19.974 1.00 96.88 172 SER A O 1
ATOM 1386 N N . GLY A 1 173 ? -8.027 2.302 17.930 1.00 96.00 173 GLY A N 1
ATOM 1387 C CA . GLY A 1 173 ? -7.910 3.561 17.212 1.00 96.00 173 GLY A CA 1
ATOM 1388 C C . GLY A 1 173 ? -6.566 4.267 17.392 1.00 96.00 173 GLY A C 1
ATOM 1389 O O . GLY A 1 173 ? -6.498 5.468 17.121 1.00 96.00 173 GLY A O 1
ATOM 1390 N N . GLN A 1 174 ? -5.531 3.564 17.859 1.00 95.44 174 GLN A N 1
ATOM 1391 C CA . GLN A 1 174 ? -4.199 4.106 18.123 1.00 95.44 174 GLN A CA 1
ATOM 1392 C C . GLN A 1 174 ? -3.146 3.348 17.314 1.00 95.44 174 GLN A C 1
ATOM 1394 O O . GLN A 1 174 ? -3.053 2.124 17.383 1.00 95.44 174 GLN A O 1
ATOM 1399 N N . ALA A 1 175 ? -2.333 4.083 16.551 1.00 92.69 175 ALA A N 1
ATOM 1400 C CA . ALA A 1 175 ? -1.215 3.495 15.824 1.00 92.69 175 ALA A CA 1
ATOM 1401 C C . ALA A 1 175 ? -0.105 3.059 16.799 1.00 92.69 175 ALA A C 1
ATOM 1403 O O . ALA A 1 175 ? 0.189 3.790 17.750 1.00 92.69 175 ALA A O 1
ATOM 1404 N N . PRO A 1 176 ? 0.557 1.912 16.560 1.00 92.25 176 PRO A N 1
ATOM 1405 C CA . PRO A 1 176 ? 1.693 1.498 17.370 1.00 92.25 176 PRO A CA 1
ATOM 1406 C C . PRO A 1 176 ? 2.852 2.486 17.209 1.00 92.25 176 PRO A C 1
ATOM 1408 O O . PRO A 1 176 ? 3.034 3.094 16.152 1.00 92.25 176 PRO A O 1
ATOM 1411 N N . ALA A 1 177 ? 3.692 2.601 18.237 1.00 90.31 177 ALA A N 1
ATOM 1412 C CA . ALA A 1 177 ? 4.957 3.311 18.106 1.00 90.31 177 ALA A CA 1
ATOM 1413 C C . ALA A 1 177 ? 5.847 2.589 17.081 1.00 90.31 177 ALA A C 1
ATOM 1415 O O . ALA A 1 177 ? 6.079 1.384 17.187 1.00 90.31 177 ALA A O 1
ATOM 1416 N N . GLN A 1 178 ? 6.349 3.317 16.081 1.00 84.94 178 GLN A N 1
ATOM 1417 C CA . GLN A 1 178 ? 7.199 2.750 15.034 1.00 84.94 178 GLN A CA 1
ATOM 1418 C C . GLN A 1 178 ? 8.460 3.584 14.854 1.00 84.94 178 GLN A C 1
ATOM 1420 O O . GLN A 1 178 ? 8.383 4.792 14.631 1.00 84.94 178 GLN A O 1
ATOM 1425 N N . ALA A 1 179 ? 9.621 2.928 14.873 1.00 80.56 179 ALA A N 1
ATOM 1426 C CA . ALA A 1 179 ? 10.881 3.575 14.526 1.00 80.56 179 ALA A CA 1
ATOM 1427 C C . ALA A 1 179 ? 10.816 4.103 13.080 1.00 80.56 179 ALA A C 1
ATOM 1429 O O . ALA A 1 179 ? 10.348 3.361 12.208 1.00 80.56 179 ALA A O 1
ATOM 1430 N N . PRO A 1 18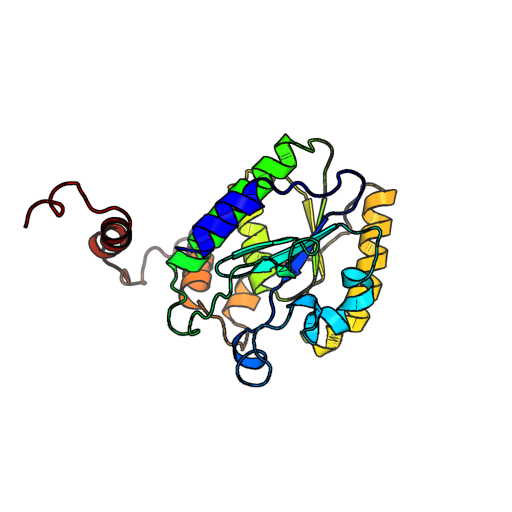0 ? 11.268 5.339 12.793 1.00 80.06 180 PRO A N 1
ATOM 1431 C CA . PRO A 1 180 ? 11.264 5.900 11.443 1.00 80.06 180 PRO A CA 1
ATOM 1432 C C . PRO A 1 180 ? 11.916 4.959 10.424 1.00 80.06 180 PRO A C 1
ATOM 1434 O O . PRO A 1 180 ? 12.936 4.331 10.702 1.00 80.06 180 PRO A O 1
ATOM 1437 N N . ALA A 1 181 ? 11.324 4.840 9.235 1.00 80.81 181 ALA A N 1
ATOM 1438 C CA . ALA A 1 181 ? 11.986 4.139 8.141 1.00 80.81 181 ALA A CA 1
ATOM 1439 C C . ALA A 1 181 ? 13.144 5.004 7.628 1.00 80.81 181 ALA A C 1
ATOM 1441 O O . ALA A 1 181 ? 12.982 6.205 7.428 1.00 80.81 181 ALA A O 1
ATOM 1442 N N . SER A 1 182 ? 14.302 4.393 7.394 1.00 80.50 182 SER A N 1
ATOM 1443 C CA . SER A 1 182 ? 15.503 5.118 6.979 1.00 80.50 182 SER A CA 1
ATOM 1444 C C . SER A 1 182 ? 15.641 5.136 5.456 1.00 80.50 182 SER A C 1
ATOM 1446 O O . SER A 1 182 ? 15.904 4.101 4.833 1.00 80.50 182 SER A O 1
ATOM 1448 N N . LEU A 1 183 ? 15.482 6.322 4.855 1.00 78.69 183 LEU A N 1
ATOM 1449 C CA . LEU A 1 183 ? 15.723 6.539 3.423 1.00 78.69 183 LEU A CA 1
ATOM 1450 C C . LEU A 1 183 ? 17.202 6.306 3.092 1.00 78.69 183 LEU A C 1
ATOM 1452 O O . LEU A 1 183 ? 17.528 5.679 2.087 1.00 78.69 183 LEU A O 1
ATOM 1456 N N . THR A 1 184 ? 18.095 6.700 3.998 1.00 77.31 184 THR A N 1
ATOM 1457 C CA . THR A 1 184 ? 19.530 6.413 3.915 1.00 77.31 184 THR A CA 1
ATOM 1458 C C . THR A 1 184 ? 19.795 4.910 3.834 1.00 77.31 184 THR A C 1
ATOM 1460 O O . THR A 1 184 ? 20.524 4.462 2.950 1.00 77.31 184 THR A O 1
ATOM 1463 N N . SER A 1 185 ? 19.151 4.104 4.687 1.00 74.31 185 SER A N 1
ATOM 1464 C CA . SER A 1 185 ? 19.293 2.641 4.656 1.00 74.31 185 SER A CA 1
ATOM 1465 C C . SER A 1 185 ? 18.728 2.028 3.373 1.00 74.31 185 SER A C 1
ATOM 1467 O O . SER A 1 185 ? 19.303 1.062 2.870 1.00 74.31 185 SER A O 1
ATOM 1469 N N . LEU A 1 186 ? 17.652 2.593 2.806 1.00 74.06 186 LEU A N 1
ATOM 1470 C CA . LEU A 1 186 ? 17.171 2.209 1.474 1.00 74.06 186 LEU A CA 1
ATOM 1471 C C . LEU A 1 186 ? 18.252 2.480 0.412 1.00 74.06 186 LEU A C 1
ATOM 1473 O O . LEU A 1 186 ? 18.636 1.565 -0.313 1.00 74.06 186 LEU A O 1
ATOM 1477 N N . VAL A 1 187 ? 18.776 3.705 0.335 1.00 73.06 187 VAL A N 1
ATOM 1478 C CA . VAL A 1 187 ? 19.741 4.121 -0.703 1.00 73.06 187 VAL A CA 1
ATOM 1479 C C . VAL A 1 187 ? 21.075 3.366 -0.604 1.00 73.06 187 VAL A C 1
ATOM 1481 O O . VAL A 1 187 ? 21.686 3.049 -1.630 1.00 73.06 187 VAL A O 1
ATOM 1484 N N . GLN A 1 188 ? 21.527 3.066 0.617 1.00 70.88 188 GLN A N 1
ATOM 1485 C CA . GLN A 1 188 ? 22.794 2.374 0.889 1.00 70.88 188 GLN A CA 1
ATOM 1486 C C . GLN A 1 188 ? 22.689 0.841 0.843 1.00 70.88 188 GLN A C 1
ATOM 1488 O O . GLN A 1 188 ? 23.711 0.161 0.727 1.00 70.88 188 GLN A O 1
ATOM 1493 N N . GLY A 1 189 ? 21.481 0.275 0.941 1.00 66.31 189 GLY A N 1
ATOM 1494 C CA . GLY A 1 189 ? 21.283 -1.174 0.961 1.00 66.31 189 GLY A CA 1
ATOM 1495 C C . GLY A 1 189 ? 21.778 -1.873 -0.314 1.00 66.31 189 GLY A C 1
ATOM 1496 O O . GLY A 1 189 ? 21.777 -1.309 -1.406 1.00 66.31 189 GLY A O 1
ATOM 1497 N N . ARG A 1 190 ? 22.192 -3.141 -0.205 1.00 49.53 190 ARG A N 1
ATOM 1498 C CA . ARG A 1 190 ? 22.529 -3.970 -1.376 1.00 49.53 190 ARG A CA 1
ATOM 1499 C C . ARG A 1 190 ? 21.242 -4.538 -1.982 1.00 49.53 190 ARG A C 1
ATOM 1501 O O . ARG A 1 190 ? 20.624 -5.421 -1.395 1.00 49.53 190 ARG A O 1
ATOM 1508 N N . GLY A 1 191 ? 20.853 -4.072 -3.167 1.00 53.41 191 GLY A N 1
ATOM 1509 C CA . GLY A 1 191 ? 19.663 -4.560 -3.864 1.00 53.41 191 GLY A CA 1
ATOM 1510 C C . GLY A 1 191 ? 19.574 -4.076 -5.309 1.00 53.41 191 GLY A C 1
ATOM 1511 O O . GLY A 1 191 ? 20.174 -3.068 -5.678 1.00 53.41 191 GLY A O 1
ATOM 1512 N N . ARG A 1 192 ? 18.821 -4.807 -6.143 1.00 52.16 192 ARG A N 1
ATOM 1513 C CA . ARG A 1 192 ? 18.405 -4.328 -7.470 1.00 52.16 192 ARG A CA 1
ATOM 1514 C C . ARG A 1 192 ? 17.308 -3.286 -7.261 1.00 52.16 192 ARG A C 1
ATOM 1516 O O . ARG A 1 192 ? 16.130 -3.626 -7.290 1.00 52.16 192 ARG A O 1
ATOM 1523 N N . TYR A 1 193 ? 17.700 -2.052 -6.973 1.00 54.81 193 TYR A N 1
ATOM 1524 C CA . TYR A 1 193 ? 16.785 -0.922 -7.072 1.00 54.81 193 TYR A CA 1
ATOM 1525 C C . TYR A 1 193 ? 16.656 -0.576 -8.542 1.00 54.81 193 TYR A C 1
ATOM 1527 O O . TYR A 1 193 ? 17.667 -0.355 -9.208 1.00 54.81 193 TYR A O 1
ATOM 1535 N N . THR A 1 194 ? 15.426 -0.526 -9.031 1.00 53.94 194 THR A N 1
ATOM 1536 C CA . THR A 1 194 ? 15.126 -0.056 -10.383 1.00 53.94 194 THR A CA 1
ATOM 1537 C C . THR A 1 194 ? 15.609 1.392 -10.568 1.00 53.94 194 THR A C 1
ATOM 1539 O O . THR A 1 194 ? 16.065 1.728 -11.653 1.00 53.94 194 THR A O 1
ATOM 1542 N N . HIS A 1 195 ? 15.706 2.196 -9.489 1.00 66.50 195 HIS A N 1
ATOM 1543 C CA . HIS A 1 195 ? 16.080 3.618 -9.572 1.00 66.50 195 HIS A CA 1
ATOM 1544 C C . HIS A 1 195 ? 16.935 4.177 -8.431 1.00 66.50 195 HIS A C 1
ATOM 1546 O O . HIS A 1 195 ? 16.604 5.193 -7.820 1.00 66.50 195 HIS A O 1
ATOM 1552 N N . ARG A 1 196 ? 18.108 3.595 -8.162 1.00 69.00 196 ARG A N 1
ATOM 1553 C CA . ARG A 1 196 ? 19.038 4.149 -7.151 1.00 69.00 196 ARG A CA 1
ATOM 1554 C C . ARG A 1 196 ? 19.282 5.664 -7.309 1.00 69.00 196 ARG A C 1
ATOM 1556 O O . ARG A 1 196 ? 19.388 6.361 -6.309 1.00 69.00 196 ARG A O 1
ATOM 1563 N N . LYS A 1 197 ? 19.334 6.166 -8.551 1.00 71.81 197 LYS A N 1
ATOM 1564 C CA . LYS A 1 197 ? 19.506 7.596 -8.862 1.00 71.81 197 LYS A CA 1
ATOM 1565 C C . LYS A 1 197 ? 18.347 8.472 -8.365 1.00 71.81 197 LYS A C 1
ATOM 1567 O O . LYS A 1 197 ? 18.620 9.526 -7.807 1.00 71.81 197 LYS A O 1
ATOM 1572 N N . PHE A 1 198 ? 17.090 8.045 -8.525 1.00 75.62 198 PHE A N 1
ATOM 1573 C CA . PHE A 1 198 ? 15.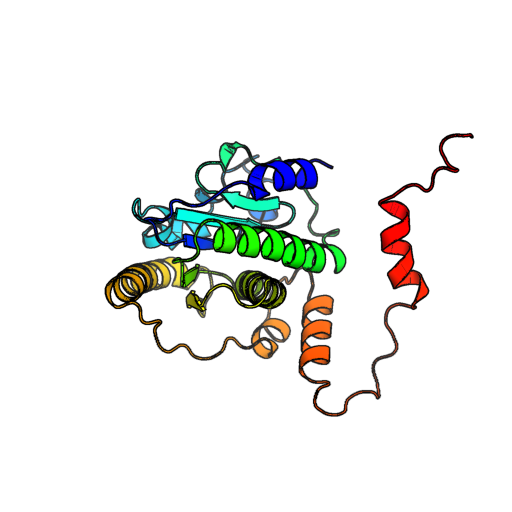930 8.804 -8.035 1.00 75.62 198 PHE A CA 1
ATOM 1574 C C . PHE A 1 198 ? 15.952 8.901 -6.513 1.00 75.62 198 PHE A C 1
ATOM 1576 O O . PHE A 1 198 ? 15.914 9.998 -5.971 1.00 75.62 198 PHE A O 1
ATOM 1583 N N . TRP A 1 199 ? 16.099 7.769 -5.816 1.00 77.56 199 TRP A N 1
ATOM 1584 C CA . TRP A 1 199 ? 16.113 7.767 -4.351 1.00 77.56 199 TRP A CA 1
ATOM 1585 C C . TRP A 1 199 ? 17.295 8.542 -3.775 1.00 77.56 199 TRP A C 1
ATOM 1587 O O . TRP A 1 199 ? 17.163 9.157 -2.723 1.00 77.56 199 TRP A O 1
ATOM 1597 N N . HIS A 1 200 ? 18.431 8.550 -4.474 1.00 77.12 200 HIS A N 1
ATOM 1598 C CA . HIS A 1 200 ? 19.557 9.403 -4.116 1.00 77.12 200 HIS A CA 1
ATOM 1599 C C . HIS A 1 200 ? 19.230 10.890 -4.300 1.00 77.12 200 HIS A C 1
ATOM 1601 O O . HIS A 1 200 ? 19.557 11.677 -3.424 1.00 77.12 200 HIS A O 1
ATOM 1607 N N . ALA A 1 201 ? 18.563 11.279 -5.390 1.00 75.19 201 ALA A N 1
ATOM 1608 C CA . ALA A 1 201 ? 18.119 12.660 -5.588 1.00 75.19 201 ALA A CA 1
ATOM 1609 C C . ALA A 1 201 ? 17.116 13.097 -4.507 1.00 75.19 201 ALA A C 1
ATOM 1611 O O . ALA A 1 201 ? 17.301 14.147 -3.909 1.00 75.19 201 ALA A O 1
ATOM 1612 N N . VAL A 1 202 ? 16.128 12.258 -4.177 1.00 77.00 202 VAL A N 1
ATOM 1613 C CA . VAL A 1 202 ? 15.178 12.522 -3.078 1.00 77.00 202 VAL A CA 1
ATOM 1614 C C . VAL A 1 202 ? 15.892 12.624 -1.729 1.00 77.00 202 VAL A C 1
ATOM 1616 O O . VAL A 1 202 ? 15.551 13.475 -0.915 1.00 77.00 202 VAL A O 1
ATOM 1619 N N . LEU A 1 203 ? 16.891 11.770 -1.478 1.00 78.06 203 LEU A N 1
ATOM 1620 C CA . LEU A 1 203 ? 17.705 11.854 -0.267 1.00 78.06 203 LEU A CA 1
ATOM 1621 C C . LEU A 1 203 ? 18.483 13.173 -0.214 1.00 78.06 203 LEU A C 1
ATOM 1623 O O . LEU A 1 203 ? 18.510 13.794 0.837 1.00 78.06 203 LEU A O 1
ATOM 1627 N N . LEU A 1 204 ? 19.079 13.607 -1.327 1.00 74.44 204 LEU A N 1
ATOM 1628 C CA . LEU A 1 204 ? 19.764 14.897 -1.404 1.00 74.44 204 LEU A CA 1
ATOM 1629 C C . LEU A 1 204 ? 18.795 16.058 -1.162 1.00 74.44 204 LEU A C 1
ATOM 1631 O O . LEU A 1 204 ? 19.093 16.885 -0.319 1.00 74.44 204 LEU A O 1
ATOM 1635 N N . GLU A 1 205 ? 17.617 16.077 -1.794 1.00 72.94 205 GLU A N 1
ATOM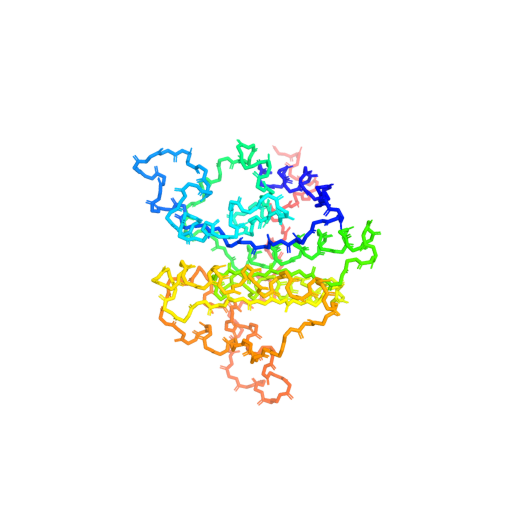 1636 C CA . GLU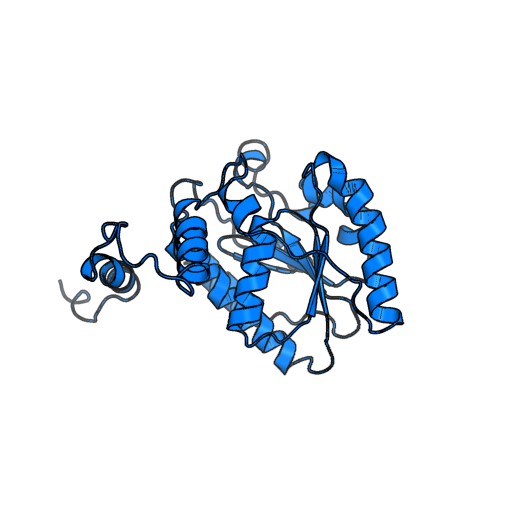 A 1 205 ? 16.580 17.099 -1.553 1.00 72.94 205 GLU A CA 1
ATOM 1637 C C . GLU A 1 205 ? 16.130 17.140 -0.082 1.00 72.94 205 GLU A C 1
ATOM 1639 O O . GLU A 1 205 ? 15.903 18.212 0.471 1.00 72.94 205 GLU A O 1
ATOM 1644 N N . ALA A 1 206 ? 16.016 15.978 0.569 1.00 65.25 206 ALA A N 1
ATOM 1645 C CA . ALA A 1 206 ? 15.667 15.890 1.986 1.00 65.25 206 ALA A CA 1
ATOM 1646 C C . ALA A 1 206 ? 16.803 16.354 2.919 1.00 65.25 206 ALA A C 1
ATOM 1648 O O . ALA A 1 206 ? 16.528 16.766 4.045 1.00 65.25 206 ALA A O 1
ATOM 1649 N N . LEU A 1 207 ? 18.058 16.265 2.467 1.00 63.50 207 LEU A N 1
ATOM 1650 C CA . LEU A 1 207 ? 19.252 16.707 3.192 1.00 63.50 207 LEU A CA 1
ATOM 1651 C C . LEU A 1 207 ? 19.621 18.172 2.896 1.00 63.50 207 LEU A C 1
ATOM 1653 O O . LEU A 1 207 ? 20.225 18.803 3.750 1.00 63.50 207 LEU A O 1
ATOM 1657 N N . ASP A 1 208 ? 19.205 18.740 1.758 1.00 49.88 208 ASP A N 1
ATOM 1658 C CA . ASP A 1 208 ? 19.454 20.136 1.335 1.00 49.88 208 ASP A CA 1
ATOM 1659 C C . ASP A 1 208 ? 18.684 21.187 2.170 1.00 49.88 208 ASP A C 1
ATOM 1661 O O . ASP A 1 208 ? 18.712 22.382 1.880 1.00 49.88 208 ASP A O 1
ATOM 1665 N N . GLY A 1 209 ? 18.027 20.757 3.254 1.00 50.03 209 GLY A N 1
ATOM 1666 C CA . GLY A 1 209 ? 17.731 21.620 4.402 1.00 50.03 209 GLY A CA 1
ATOM 1667 C C . GLY A 1 209 ? 18.988 22.043 5.184 1.00 50.03 209 GLY A C 1
ATOM 1668 O O . GLY A 1 209 ? 18.905 22.970 5.986 1.00 50.03 209 GLY A O 1
ATOM 1669 N N . GLU A 1 210 ? 20.139 21.411 4.923 1.00 42.91 210 GLU A N 1
ATOM 1670 C CA . GLU A 1 210 ? 21.476 21.788 5.390 1.00 42.91 210 GLU A CA 1
ATOM 1671 C C . GLU A 1 210 ? 22.499 21.711 4.230 1.00 42.91 210 GLU A C 1
ATOM 1673 O O . GLU A 1 210 ? 23.129 20.690 3.982 1.00 42.91 210 GLU A O 1
ATOM 1678 N N . ASP A 1 211 ? 22.655 22.826 3.511 1.00 44.59 211 ASP A N 1
ATOM 1679 C CA . ASP A 1 211 ? 23.906 23.301 2.890 1.00 44.59 211 ASP A CA 1
ATOM 1680 C C . ASP A 1 211 ? 24.769 22.296 2.070 1.00 44.59 211 ASP A C 1
ATOM 1682 O O . ASP A 1 211 ? 25.962 22.117 2.337 1.00 44.59 211 ASP A O 1
ATOM 1686 N N . VAL A 1 212 ? 24.238 21.695 0.987 1.00 37.62 212 VAL A N 1
ATOM 1687 C CA . VAL A 1 212 ? 25.071 20.993 -0.026 1.00 37.62 212 VAL A CA 1
ATOM 1688 C C . VAL A 1 212 ? 24.770 21.454 -1.459 1.00 37.62 212 VAL A C 1
ATOM 1690 O O . VAL A 1 212 ? 24.871 20.703 -2.428 1.00 37.62 212 VAL A O 1
ATOM 1693 N N . ALA A 1 213 ? 24.560 22.757 -1.649 1.00 35.53 213 ALA A N 1
ATOM 1694 C CA . ALA A 1 213 ? 24.504 23.384 -2.976 1.00 35.53 213 ALA A CA 1
ATOM 1695 C C . ALA A 1 213 ? 25.859 23.406 -3.736 1.00 35.53 213 ALA A C 1
ATOM 1697 O O . ALA A 1 213 ? 26.026 24.148 -4.706 1.00 35.53 213 ALA A O 1
ATOM 1698 N N . ARG A 1 214 ? 26.871 22.627 -3.327 1.00 38.38 214 ARG A N 1
ATOM 1699 C CA . ARG A 1 214 ? 28.198 22.605 -3.966 1.00 38.38 214 ARG A CA 1
ATOM 1700 C C . ARG A 1 214 ? 28.755 21.185 -4.058 1.00 38.38 214 ARG A C 1
ATOM 1702 O O . ARG A 1 214 ? 29.504 20.768 -3.184 1.00 38.38 214 ARG A O 1
ATOM 1709 N N . SER A 1 215 ? 28.397 20.455 -5.119 1.00 34.00 215 SER A N 1
ATOM 1710 C CA . SER A 1 215 ? 29.282 19.501 -5.846 1.00 34.00 215 SER A CA 1
ATOM 1711 C C . SER A 1 215 ? 28.555 18.451 -6.701 1.00 34.00 215 SER A C 1
ATOM 1713 O O . SER A 1 215 ? 29.196 17.519 -7.182 1.00 34.00 215 SER A O 1
ATOM 1715 N N . VAL A 1 216 ? 27.254 18.577 -6.964 1.00 36.47 216 VAL A N 1
ATOM 1716 C CA . VAL A 1 216 ? 26.601 17.709 -7.955 1.00 36.47 216 VAL A CA 1
ATOM 1717 C C . VAL A 1 216 ? 26.448 18.499 -9.247 1.00 36.47 216 VAL A C 1
ATOM 1719 O O . VAL A 1 216 ? 25.590 19.374 -9.345 1.00 36.47 216 VAL A O 1
ATOM 1722 N N . GLU A 1 217 ? 27.307 18.227 -10.233 1.00 31.91 217 GLU A N 1
ATOM 1723 C CA . GLU A 1 217 ? 27.043 18.659 -11.608 1.00 31.91 217 GLU A CA 1
ATOM 1724 C C . GLU A 1 217 ? 25.606 18.258 -11.979 1.00 31.91 217 GLU A C 1
ATOM 1726 O O . GLU A 1 217 ? 25.194 17.130 -11.689 1.00 31.91 217 GLU A O 1
ATOM 1731 N N . PRO A 1 218 ? 24.811 19.155 -12.585 1.00 34.28 218 PRO A N 1
ATOM 1732 C CA . PRO A 1 218 ? 23.427 18.859 -12.912 1.00 34.28 218 PRO A CA 1
ATOM 1733 C C . PRO A 1 218 ? 23.398 17.713 -13.929 1.00 34.28 218 PRO A C 1
ATOM 1735 O O . PRO A 1 218 ? 23.704 17.898 -15.103 1.00 34.28 218 PRO A O 1
ATOM 1738 N N . VAL A 1 219 ? 23.017 16.516 -13.472 1.00 43.53 219 VAL A N 1
ATOM 1739 C CA . VAL A 1 219 ? 23.023 15.278 -14.281 1.00 43.53 219 VAL A CA 1
ATOM 1740 C C . VAL A 1 219 ? 21.939 15.288 -15.373 1.00 43.53 219 VAL A C 1
ATOM 1742 O O . VAL A 1 219 ? 21.877 14.384 -16.200 1.00 43.53 219 VAL A O 1
ATOM 1745 N N . THR A 1 220 ? 21.111 16.331 -15.427 1.00 39.22 220 THR A N 1
ATOM 1746 C CA . THR A 1 220 ? 20.265 16.642 -16.580 1.00 39.22 220 THR A CA 1
ATOM 1747 C C . THR A 1 220 ? 20.183 18.149 -16.768 1.00 39.22 220 THR A C 1
ATOM 1749 O O . THR A 1 220 ? 19.923 18.881 -15.807 1.00 39.22 220 THR A O 1
ATOM 1752 N N . SER A 1 221 ? 20.362 18.628 -17.998 1.00 38.22 221 SER A N 1
ATOM 1753 C CA . SER A 1 221 ? 20.145 20.043 -18.304 1.00 38.22 221 SER A CA 1
ATOM 1754 C C . SER A 1 221 ? 18.665 20.408 -18.094 1.00 38.22 221 SER A C 1
ATOM 1756 O O . SER A 1 221 ? 17.774 19.563 -18.218 1.00 38.22 221 SER A O 1
ATOM 1758 N N . ARG A 1 222 ? 18.358 21.687 -17.823 1.00 39.28 222 ARG A N 1
ATOM 1759 C CA . ARG A 1 222 ? 16.962 22.182 -17.787 1.00 39.28 222 ARG A CA 1
ATOM 1760 C C . ARG A 1 222 ? 16.174 21.844 -19.066 1.00 39.28 222 ARG A C 1
ATOM 1762 O O . ARG A 1 222 ? 14.948 21.813 -19.014 1.00 39.28 222 ARG A O 1
ATOM 1769 N N . ALA A 1 223 ? 16.862 21.600 -20.185 1.00 39.09 223 ALA A N 1
ATOM 1770 C CA . ALA A 1 223 ? 16.261 21.159 -21.439 1.00 39.09 223 ALA A CA 1
ATOM 1771 C C . ALA A 1 223 ? 15.804 19.688 -21.376 1.00 39.09 223 ALA A C 1
ATOM 1773 O O . ALA A 1 223 ? 14.650 19.411 -21.681 1.00 39.09 223 ALA A O 1
ATOM 1774 N N . GLN A 1 224 ? 16.619 18.773 -20.840 1.00 38.31 224 GLN A N 1
ATOM 1775 C CA . GLN A 1 224 ? 16.256 17.351 -20.695 1.00 38.31 224 GLN A CA 1
ATOM 1776 C C . GLN A 1 224 ? 15.090 17.115 -19.720 1.00 38.31 224 GLN A C 1
ATOM 1778 O O . GLN A 1 224 ? 14.284 16.207 -19.909 1.00 38.31 224 GLN A O 1
ATOM 1783 N N . ALA A 1 225 ? 14.944 17.969 -18.701 1.00 38.12 225 ALA A N 1
ATOM 1784 C CA . ALA A 1 225 ? 13.776 17.953 -17.816 1.00 38.12 225 ALA A CA 1
ATOM 1785 C C . ALA A 1 225 ? 12.464 18.342 -18.535 1.00 38.12 225 ALA A C 1
ATOM 1787 O O . ALA A 1 225 ? 11.380 18.007 -18.055 1.00 38.12 225 ALA A O 1
ATOM 1788 N N . ARG A 1 226 ? 12.555 19.052 -19.670 1.00 38.03 226 ARG A N 1
ATOM 1789 C CA . ARG A 1 226 ? 11.416 19.491 -20.493 1.00 38.03 226 ARG A CA 1
ATOM 1790 C C . ARG A 1 226 ? 11.149 18.571 -21.688 1.00 38.03 226 ARG A C 1
ATOM 1792 O O . ARG A 1 226 ? 9.989 18.400 -22.041 1.00 38.03 226 ARG A O 1
ATOM 1799 N N . GLU A 1 227 ? 12.175 17.939 -22.256 1.00 38.03 227 GLU A N 1
ATOM 1800 C CA . GLU A 1 227 ? 12.045 16.998 -23.385 1.00 38.03 227 GLU A CA 1
ATOM 1801 C C . GLU A 1 227 ? 11.161 15.788 -23.044 1.00 38.03 227 GLU A C 1
ATOM 1803 O O . GLU A 1 227 ? 10.310 15.406 -23.839 1.00 38.03 227 GLU A O 1
ATOM 1808 N N . GLY A 1 228 ? 11.223 15.280 -21.809 1.00 36.06 228 GLY A N 1
ATOM 1809 C CA . GLY A 1 228 ? 10.359 14.179 -21.357 1.00 36.06 228 GLY A CA 1
ATOM 1810 C C . GLY A 1 228 ? 8.851 14.479 -21.300 1.00 36.06 228 GLY A C 1
ATOM 1811 O O . GLY A 1 228 ? 8.065 13.568 -21.047 1.00 36.06 228 GLY A O 1
ATOM 1812 N N . PHE A 1 229 ? 8.437 15.736 -21.502 1.00 34.16 229 PHE A N 1
ATOM 1813 C CA . PHE A 1 229 ? 7.027 16.124 -21.627 1.00 34.16 229 PHE A CA 1
ATOM 1814 C C . PHE A 1 229 ? 6.565 16.266 -23.086 1.00 34.16 229 PHE A C 1
ATOM 1816 O O . PHE A 1 229 ? 5.360 16.189 -23.327 1.00 34.16 229 PHE A O 1
ATOM 1823 N N . ALA A 1 230 ? 7.484 16.466 -24.038 1.00 34.56 230 ALA A N 1
ATOM 1824 C CA . ALA A 1 230 ? 7.152 16.718 -25.442 1.00 34.56 230 ALA A CA 1
ATOM 1825 C C . ALA A 1 230 ? 6.651 15.448 -26.153 1.00 34.56 230 ALA A C 1
ATOM 1827 O O . ALA A 1 230 ? 5.655 15.498 -26.867 1.00 34.56 230 ALA A O 1
ATOM 1828 N N . ASP A 1 231 ? 7.242 14.290 -25.848 1.00 37.56 231 ASP A N 1
ATOM 1829 C CA . ASP A 1 231 ? 6.888 13.016 -26.498 1.00 37.56 231 ASP A CA 1
ATOM 1830 C C . ASP A 1 231 ? 5.538 12.430 -26.031 1.00 37.56 231 ASP A C 1
ATOM 1832 O O . ASP A 1 231 ? 5.029 11.466 -26.602 1.00 37.56 231 ASP A O 1
ATOM 1836 N N . LEU A 1 232 ? 4.937 12.991 -24.973 1.00 34.16 232 LEU A N 1
ATOM 1837 C CA . LEU A 1 232 ? 3.679 12.504 -24.386 1.00 34.16 232 LEU A CA 1
ATOM 1838 C C . LEU A 1 232 ? 2.438 13.282 -24.845 1.00 34.16 232 LEU A C 1
ATOM 1840 O O . LEU A 1 232 ? 1.318 12.804 -24.644 1.00 34.16 232 LEU A O 1
ATOM 1844 N N . TYR A 1 233 ? 2.620 14.440 -25.481 1.00 33.31 233 TYR A N 1
ATOM 1845 C CA . TYR A 1 233 ? 1.546 15.213 -26.096 1.00 33.31 233 TYR A CA 1
ATOM 1846 C C . TYR A 1 233 ? 2.050 15.778 -27.425 1.00 33.31 233 TYR A C 1
ATOM 1848 O O . TYR A 1 233 ? 2.706 16.820 -27.401 1.00 33.31 233 TYR A O 1
ATOM 1856 N N . PRO A 1 234 ? 1.742 15.153 -28.580 1.00 30.34 234 PRO A N 1
ATOM 1857 C CA . PRO A 1 234 ? 2.074 15.762 -29.857 1.00 30.34 234 PRO A CA 1
ATOM 1858 C C . PRO A 1 234 ? 1.393 17.130 -29.916 1.00 30.34 234 PRO A C 1
ATOM 1860 O O . PRO A 1 234 ? 0.166 17.250 -29.796 1.00 30.34 234 PRO A O 1
ATOM 1863 N N . THR A 1 235 ? 2.191 18.185 -30.050 1.00 37.66 235 THR A N 1
ATOM 1864 C CA . THR A 1 235 ? 1.666 19.487 -30.441 1.00 37.66 235 THR A CA 1
ATOM 1865 C C . THR A 1 235 ? 1.061 19.327 -31.835 1.00 37.66 235 THR A C 1
ATOM 1867 O O . THR A 1 235 ? 1.533 18.544 -32.656 1.00 37.66 235 THR A O 1
ATOM 1870 N N . LYS A 1 236 ? -0.048 20.027 -32.092 1.00 38.56 236 LYS A N 1
ATOM 1871 C CA . LYS A 1 236 ? -0.929 19.867 -33.268 1.00 38.56 236 LYS A CA 1
ATOM 1872 C C . LYS A 1 236 ? -0.272 20.091 -34.648 1.00 38.56 236 LYS A C 1
ATOM 1874 O O . LYS A 1 236 ? -0.991 20.176 -35.640 1.00 38.56 236 LYS A O 1
ATOM 1879 N N . GLU A 1 237 ? 1.047 20.183 -34.742 1.00 41.59 237 GLU A N 1
ATOM 1880 C CA . GLU A 1 237 ? 1.770 20.382 -35.999 1.00 41.59 237 GLU A CA 1
ATOM 1881 C C . GLU A 1 237 ? 2.171 19.071 -36.695 1.00 41.59 237 GLU A C 1
ATOM 1883 O O . GLU A 1 237 ? 2.325 19.073 -37.910 1.00 41.59 237 GLU A O 1
ATOM 1888 N N . GLU A 1 238 ? 2.189 17.921 -36.010 1.00 40.47 238 GLU A N 1
ATOM 1889 C CA . GLU A 1 238 ? 2.528 16.630 -36.649 1.00 40.47 238 GLU A CA 1
ATOM 1890 C C . GLU A 1 238 ? 1.333 15.890 -37.281 1.00 40.47 238 GLU A C 1
ATOM 1892 O O . GLU A 1 238 ? 1.463 14.765 -37.750 1.00 40.47 238 GLU A O 1
ATOM 1897 N N . THR A 1 239 ? 0.146 16.506 -37.350 1.00 39.16 239 THR A N 1
ATOM 1898 C CA . THR A 1 239 ? -0.996 15.933 -38.102 1.00 39.16 239 THR A CA 1
ATOM 1899 C C . THR A 1 239 ? -1.062 16.410 -39.558 1.00 39.16 239 THR A C 1
ATOM 1901 O O . THR A 1 239 ? -2.065 16.188 -40.239 1.00 39.16 239 THR A O 1
ATOM 1904 N N . ARG A 1 240 ? -0.016 17.080 -40.054 1.00 38.31 240 ARG A N 1
ATOM 1905 C CA . ARG A 1 240 ? 0.130 17.437 -41.472 1.00 38.31 240 ARG A CA 1
ATOM 1906 C C . ARG A 1 240 ? 1.582 17.293 -41.934 1.00 38.31 240 ARG A C 1
ATOM 1908 O O . ARG A 1 240 ? 2.280 18.289 -42.088 1.00 38.31 240 ARG A O 1
ATOM 1915 N N . ALA A 1 241 ? 1.989 16.058 -42.200 1.00 36.12 241 ALA A N 1
ATOM 1916 C CA . ALA A 1 24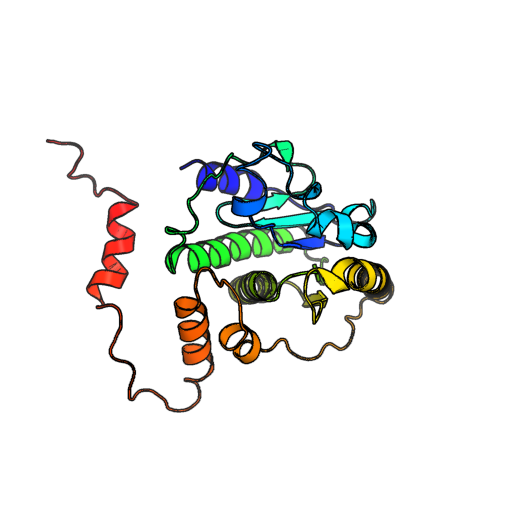1 ? 3.033 15.713 -43.161 1.00 36.12 241 ALA A CA 1
ATOM 1917 C C . ALA A 1 241 ? 2.714 14.333 -43.744 1.00 36.12 241 ALA A C 1
ATOM 1919 O O . ALA A 1 241 ? 2.355 13.439 -42.945 1.00 36.12 241 ALA A O 1
#

Secondary structure (DSSP, 8-state):
-HHHHHHHHHTT----TTS-EEEEEPP-THHHHHHHSS--GGGSHHHHHTHHHHT-TTSEEEEEETTTEEEEGGGGGGS------TT---HHHHHHHHHHHHHHHHHHHHH-TT--EEEEES-HHHHHHHHHHHHHTTS-SEEEEE--TTGGGGHHHHHHHHHHHHHHHHHH--PPP-PPP-HHHHHHS-S--TTHHHHHHHHHHHHTTSS--SS---SS-TTHHHHHHHTTS--TTTT--

pLDDT: mean 77.76, std 21.33, range [30.34, 98.75]